Protein 1X36 (pdb70)

InterPro domains:
  IPR000937 Icosahedral viral capsid protein, S domain [PF00729] (48-263)
  IPR000937 Icosahedral viral capsid protein, S domain [PR00233] (111-125)
  IPR000937 Icosahedral viral capsid protein, S domain [PR00233] (127-143)
  IPR000937 Icosahedral viral capsid protein, S domain [PR00233] (146-162)
  IPR029053 Viral coat protein subunit [G3DSA:2.60.120.20] (49-268)

Structure (mmCIF, N/CA/C/O backbone):
data_1X36
#
_entry.id   1X36
#
_cell.length_a   193.451
_cell.length_b   313.506
_cell.length_c   321.173
_cell.angle_alpha   90.00
_cell.angle_beta   90.00
_cell.angle_gamma   90.00
#
_symmetry.space_group_name_H-M   'P 21 21 21'
#
loop_
_entity.id
_entity.type
_entity.pdbx_description
1 polymer 'Coat protein'
2 non-polymer 'CALCIUM ION'
3 water water
#
loop_
_atom_site.group_PDB
_atom_site.id
_atom_site.type_symbol
_atom_site.label_atom_id
_atom_site.label_alt_id
_atom_site.label_comp_id
_atom_site.label_asym_id
_atom_site.label_entity_id
_atom_site.label_seq_id
_atom_site.pdbx_PDB_ins_code
_atom_site.Cartn_x
_atom_site.Cartn_y
_atom_site.Cartn_z
_atom_site.occupancy
_atom_site.B_iso_or_equiv
_atom_site.auth_seq_id
_atom_site.auth_comp_id
_atom_site.auth_asym_id
_atom_site.auth_atom_id
_atom_site.pdbx_PDB_model_num
ATOM 1 N N . ARG A 1 40 ? 17.106 43.528 91.532 1.00 81.17 71 ARG A N 1
ATOM 2 C CA . ARG A 1 40 ? 16.690 42.102 91.608 1.00 80.39 71 ARG A CA 1
ATOM 3 C C . ARG A 1 40 ? 17.379 41.235 90.568 1.00 78.39 71 ARG A C 1
ATOM 4 O O . ARG A 1 40 ? 17.473 41.615 89.399 1.00 81.72 71 ARG A O 1
ATOM 5 N N . GLY A 1 41 ? 17.858 40.069 90.999 1.00 74.66 72 GLY A N 1
ATOM 6 C CA . GLY A 1 41 ? 18.539 39.148 90.102 1.00 66.08 72 GLY A CA 1
ATOM 7 C C . GLY A 1 41 ? 19.753 39.764 89.435 1.00 60.13 72 GLY A C 1
ATOM 8 O O . GLY A 1 41 ? 20.790 39.973 90.069 1.00 60.95 72 GLY A O 1
ATOM 9 N N . GLY A 1 42 ? 19.623 40.048 88.143 1.00 54.08 73 GLY A N 1
ATOM 10 C CA . GLY A 1 42 ? 20.713 40.656 87.406 1.00 44.63 73 GLY A CA 1
ATOM 11 C C . GLY A 1 42 ? 21.652 39.677 86.736 1.00 37.64 73 GLY A C 1
ATOM 12 O O . GLY A 1 42 ? 22.403 40.057 85.843 1.00 37.19 73 GLY A O 1
ATOM 13 N N . ILE A 1 43 ? 21.621 38.418 87.154 1.00 30.69 74 ILE A N 1
ATOM 14 C CA . ILE A 1 43 ? 22.502 37.426 86.555 1.00 25.11 74 ILE A CA 1
ATOM 15 C C . ILE A 1 43 ? 21.843 36.636 85.435 1.00 23.00 74 ILE A C 1
ATOM 16 O O . ILE A 1 43 ? 20.752 36.094 85.597 1.00 24.41 74 ILE A O 1
ATOM 21 N N . THR A 1 44 ? 22.514 36.580 84.293 1.00 19.42 75 THR A N 1
ATOM 22 C CA . THR A 1 44 ? 22.025 35.809 83.166 1.00 15.97 75 THR A CA 1
ATOM 23 C C . THR A 1 44 ? 23.030 34.671 83.029 1.00 15.09 75 THR A C 1
ATOM 24 O O . THR A 1 44 ? 24.193 34.904 82.700 1.00 15.00 75 THR A O 1
ATOM 28 N N . VAL A 1 45 ? 22.595 33.449 83.322 1.00 13.36 76 VAL A N 1
ATOM 29 C CA . VAL A 1 45 ? 23.479 32.295 83.230 1.00 12.56 76 VAL A CA 1
ATOM 30 C C . VAL A 1 45 ? 23.282 31.590 81.903 1.00 11.83 76 VAL A C 1
ATOM 31 O O . VAL A 1 45 ? 22.158 31.384 81.446 1.00 11.24 76 VAL A O 1
ATOM 35 N N . LEU A 1 46 ? 24.391 31.191 81.303 1.00 11.78 77 LEU A N 1
ATOM 36 C CA . LEU A 1 46 ? 24.357 30.554 80.006 1.00 11.74 77 LEU A CA 1
ATOM 37 C C . LEU A 1 46 ? 25.377 29.422 79.918 1.00 12.19 77 LEU A C 1
ATOM 38 O O . LEU A 1 46 ? 26.520 29.564 80.361 1.00 12.73 77 LEU A O 1
ATOM 43 N N . THR A 1 47 ? 24.952 28.290 79.368 1.00 11.21 78 THR A N 1
ATOM 44 C CA . THR A 1 47 ? 25.840 27.147 79.192 1.00 11.75 78 THR A CA 1
ATOM 45 C C . THR A 1 47 ? 25.843 26.822 77.704 1.00 12.98 78 THR A C 1
ATOM 46 O O . THR A 1 47 ? 24.787 26.607 77.106 1.00 14.84 78 THR A O 1
ATOM 50 N N . HIS A 1 48 ? 27.032 26.781 77.108 1.00 13.08 79 HIS A N 1
ATOM 51 C CA . HIS A 1 48 ? 27.141 26.544 75.675 1.00 11.86 79 HIS A CA 1
ATOM 52 C C . HIS A 1 48 ? 28.545 26.099 75.263 1.00 11.25 79 HIS A C 1
ATOM 53 O O . HIS A 1 48 ? 29.511 26.274 76.008 1.00 10.19 79 HIS A O 1
ATOM 60 N N . SER A 1 49 ? 28.643 25.516 74.071 1.00 10.84 80 SER A N 1
ATOM 61 C CA . SER A 1 49 ? 29.919 25.070 73.519 1.00 11.05 80 SER A CA 1
ATOM 62 C C . SER A 1 49 ? 30.049 25.670 72.124 1.00 10.80 80 SER A C 1
ATOM 63 O O . SER A 1 49 ? 29.043 25.933 71.466 1.00 10.19 80 SER A O 1
ATOM 66 N N . GLU A 1 50 ? 31.280 25.901 71.679 1.00 10.63 81 GLU A N 1
ATOM 67 C CA . GLU A 1 50 ? 31.513 26.430 70.337 1.00 10.75 81 GLU A CA 1
ATOM 68 C C . GLU A 1 50 ? 32.949 26.173 69.919 1.00 11.14 81 GLU A C 1
ATOM 69 O O . GLU A 1 50 ? 33.801 25.874 70.757 1.00 11.09 81 GLU A O 1
ATOM 75 N N . LEU A 1 51 ? 33.209 26.267 68.619 1.00 10.93 82 LEU A N 1
ATOM 76 C CA . LEU A 1 51 ? 34.555 26.056 68.109 1.00 10.42 82 LEU A CA 1
ATOM 77 C C . LEU A 1 51 ? 35.449 27.152 68.673 1.00 11.71 82 LEU A C 1
ATOM 78 O O . LEU A 1 51 ? 35.059 28.321 68.715 1.00 11.27 82 LEU A O 1
ATOM 83 N N . SER A 1 52 ? 36.644 26.778 69.114 1.00 12.53 83 SER A N 1
ATOM 84 C CA . SER A 1 52 ? 37.558 27.758 69.677 1.00 12.34 83 SER A CA 1
ATOM 85 C C . SER A 1 52 ? 38.840 27.876 68.855 1.00 13.00 83 SER A C 1
ATOM 86 O O . SER A 1 52 ? 39.436 28.953 68.782 1.00 13.38 83 SER A O 1
ATOM 89 N N . ALA A 1 53 ? 39.261 26.780 68.227 1.00 13.01 84 ALA A N 1
ATOM 90 C CA . ALA A 1 53 ? 40.475 26.807 67.417 1.00 13.02 84 ALA A CA 1
ATOM 91 C C . ALA A 1 53 ? 40.683 25.577 66.538 1.00 13.81 84 ALA A C 1
ATOM 92 O O . ALA A 1 53 ? 40.309 24.461 66.905 1.00 15.44 84 ALA A O 1
ATOM 94 N N . GLU A 1 54 ? 41.283 25.797 65.371 1.00 14.03 85 GLU A N 1
ATOM 95 C CA . GLU A 1 54 ? 41.595 24.719 64.437 1.00 13.15 85 GLU A CA 1
ATOM 96 C C . GLU A 1 54 ? 43.020 24.285 64.791 1.00 12.85 85 GLU A C 1
ATOM 97 O O . GLU A 1 54 ? 43.875 25.127 65.075 1.00 13.45 85 GLU A O 1
ATOM 103 N N . ILE A 1 55 ? 43.280 22.982 64.778 1.00 11.98 86 ILE A N 1
ATOM 104 C CA . ILE A 1 55 ? 44.601 22.483 65.144 1.00 10.97 86 ILE A CA 1
ATOM 105 C C . ILE A 1 55 ? 45.329 21.699 64.055 1.00 12.47 86 ILE A C 1
ATOM 106 O O . ILE A 1 55 ? 44.740 20.839 63.390 1.00 13.40 86 ILE A O 1
ATOM 111 N N . GLY A 1 56 ? 46.618 22.002 63.894 1.00 12.09 87 GLY A N 1
ATOM 112 C CA . GLY A 1 56 ? 47.452 21.318 62.917 1.00 12.14 87 GLY A CA 1
ATOM 113 C C . GLY A 1 56 ? 48.780 20.931 63.554 1.00 13.05 87 GLY A C 1
ATOM 114 O O . GLY A 1 56 ? 49.232 21.606 64.483 1.00 13.64 87 GLY A O 1
ATOM 115 N N . VAL A 1 57 ? 49.405 19.854 63.074 1.00 12.81 88 VAL A N 1
ATOM 116 C CA . VAL A 1 57 ? 50.689 19.398 63.623 1.00 13.20 88 VAL A CA 1
ATOM 117 C C . VAL A 1 57 ? 51.837 19.426 62.637 1.00 14.62 88 VAL A C 1
ATOM 118 O O . VAL A 1 57 ? 51.638 19.268 61.431 1.00 15.70 88 VAL A O 1
ATOM 122 N N . THR A 1 58 ? 53.042 19.592 63.178 1.00 14.27 89 THR A N 1
ATOM 123 C CA . THR A 1 58 ? 54.268 19.588 62.392 1.00 14.48 89 THR A CA 1
ATOM 124 C C . THR A 1 58 ? 55.257 18.710 63.151 1.00 16.28 89 THR A C 1
ATOM 125 O O . THR A 1 58 ? 54.954 18.228 64.244 1.00 15.52 89 THR A O 1
ATOM 129 N N . ASP A 1 59 ? 56.437 18.508 62.576 1.00 18.20 90 ASP A N 1
ATOM 130 C CA . ASP A 1 59 ? 57.453 17.671 63.197 1.00 19.17 90 ASP A CA 1
ATOM 131 C C . ASP A 1 59 ? 58.277 18.377 64.264 1.00 19.22 90 ASP A C 1
ATOM 132 O O . ASP A 1 59 ? 59.239 17.814 64.778 1.00 20.05 90 ASP A O 1
ATOM 137 N N . SER A 1 60 ? 57.922 19.612 64.589 1.00 18.47 91 SER A N 1
ATOM 138 C CA . SER A 1 60 ? 58.649 20.332 65.626 1.00 19.41 91 SER A CA 1
ATOM 139 C C . SER A 1 60 ? 57.663 21.115 66.486 1.00 17.10 91 SER A C 1
ATOM 140 O O . SER A 1 60 ? 56.645 21.608 65.998 1.00 15.83 91 SER A O 1
ATOM 143 N N . ILE A 1 61 ? 57.973 21.220 67.771 1.00 14.93 92 ILE A N 1
ATOM 144 C CA . ILE A 1 61 ? 57.094 21.891 68.711 1.00 14.56 92 ILE A CA 1
ATOM 145 C C . ILE A 1 61 ? 56.697 23.310 68.338 1.00 14.70 92 ILE A C 1
ATOM 146 O O . ILE A 1 61 ? 57.519 24.123 67.918 1.00 16.46 92 ILE A O 1
ATOM 151 N N . VAL A 1 62 ? 55.407 23.583 68.489 1.00 14.52 93 VAL A N 1
ATOM 152 C CA . VAL A 1 62 ? 54.842 24.894 68.224 1.00 13.63 93 VAL A CA 1
ATOM 153 C C . VAL A 1 62 ? 53.991 25.207 69.448 1.00 15.04 93 VAL A C 1
ATOM 154 O O . VAL A 1 62 ? 52.978 24.549 69.694 1.00 15.40 93 VAL A O 1
ATOM 158 N N . VAL 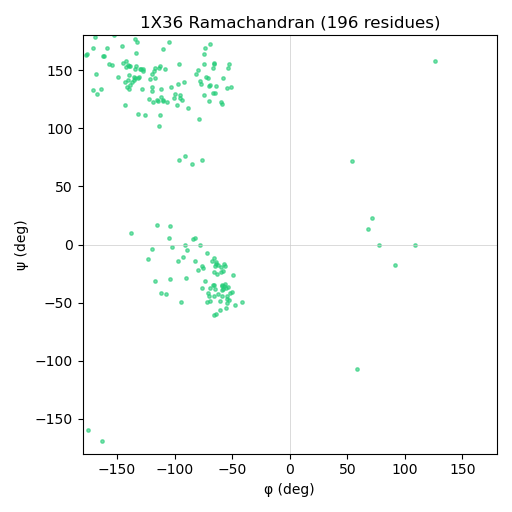A 1 63 ? 54.418 26.192 70.229 1.00 14.30 94 VAL A N 1
ATOM 159 C CA . VAL A 1 63 ? 53.692 26.572 71.430 1.00 13.21 94 VAL A CA 1
ATOM 160 C C . VAL A 1 63 ? 52.899 27.849 71.200 1.00 15.03 94 VAL A C 1
ATOM 161 O O . VAL A 1 63 ? 53.402 28.809 70.618 1.00 16.74 94 VAL A O 1
ATOM 165 N N . SER A 1 64 ? 51.656 27.856 71.662 1.00 15.40 95 SER A N 1
ATOM 166 C CA . SER A 1 64 ? 50.794 29.021 71.513 1.00 15.99 95 SER A CA 1
ATOM 167 C C . SER A 1 64 ? 49.883 29.144 72.730 1.00 16.89 95 SER A C 1
ATOM 168 O O . SER A 1 64 ? 49.834 28.243 73.570 1.00 16.97 95 SER A O 1
ATOM 171 N N . SER A 1 65 ? 49.164 30.257 72.829 1.00 17.36 96 SER A N 1
ATOM 172 C CA . SER A 1 65 ? 48.264 30.455 73.954 1.00 18.75 96 SER A CA 1
ATOM 173 C C . SER A 1 65 ? 47.134 31.408 73.614 1.00 20.28 96 SER A C 1
ATOM 174 O O . SER A 1 65 ? 47.263 32.254 72.732 1.00 19.96 96 SER A O 1
ATOM 177 N N . GLU A 1 66 ? 46.023 31.258 74.323 1.00 24.15 97 GLU A N 1
ATOM 178 C CA . GLU A 1 66 ? 44.864 32.110 74.121 1.00 27.52 97 GLU A CA 1
ATOM 179 C C . GLU A 1 66 ? 44.323 32.539 75.469 1.00 23.20 97 GLU A C 1
ATOM 180 O O . GLU A 1 66 ? 44.359 31.774 76.433 1.00 21.29 97 GLU A O 1
ATOM 186 N N . LEU A 1 67 ? 43.826 33.767 75.538 1.00 18.27 98 LEU A N 1
ATOM 187 C CA . LEU A 1 67 ? 43.267 34.280 76.776 1.00 15.17 98 LEU A CA 1
ATOM 188 C C . LEU A 1 67 ? 41.943 33.584 77.064 1.00 14.06 98 LEU A C 1
ATOM 189 O O . LEU A 1 67 ? 41.185 33.272 76.144 1.00 14.47 98 LEU A O 1
ATOM 194 N N . VAL A 1 68 ? 41.667 33.325 78.337 1.00 12.55 99 VAL A N 1
ATOM 195 C CA . VAL A 1 68 ? 40.414 32.681 78.696 1.00 10.79 99 VAL A CA 1
ATOM 196 C C . VAL A 1 68 ? 39.389 33.742 79.101 1.00 11.58 99 VAL A C 1
ATOM 197 O O . VAL A 1 68 ? 39.079 33.909 80.281 1.00 12.08 99 VAL A O 1
ATOM 201 N N . MET A 1 69 ? 38.894 34.476 78.108 1.00 11.19 100 MET A N 1
ATOM 202 C CA . MET A 1 69 ? 37.885 35.508 78.327 1.00 11.16 100 MET A CA 1
ATOM 203 C C . MET A 1 69 ? 36.857 35.431 77.200 1.00 11.18 100 MET A C 1
ATOM 204 O O . MET A 1 69 ? 37.163 34.976 76.096 1.00 11.12 100 MET A O 1
ATOM 209 N N . PRO A 1 70 ? 35.622 35.880 77.466 1.00 10.96 101 PRO A N 1
ATOM 210 C CA . PRO A 1 70 ? 34.532 35.856 76.488 1.00 10.98 101 PRO A CA 1
ATOM 211 C C . PRO A 1 70 ? 34.913 36.253 75.067 1.00 11.88 101 PRO A C 1
ATOM 212 O O . PRO A 1 70 ? 34.594 35.549 74.110 1.00 13.35 101 PRO A O 1
ATOM 216 N N . TYR A 1 71 ? 35.605 37.373 74.929 1.00 12.45 102 TYR A N 1
ATOM 217 C CA . TYR A 1 71 ? 35.986 37.852 73.610 1.00 13.04 102 TYR A CA 1
ATOM 218 C C . TYR A 1 71 ? 36.830 36.876 72.799 1.00 12.77 102 TYR A C 1
ATOM 219 O O . TYR A 1 71 ? 36.649 36.758 71.588 1.00 11.62 102 TYR A O 1
ATOM 228 N N . THR A 1 72 ? 37.747 36.173 73.455 1.00 12.72 103 THR A N 1
ATOM 229 C CA . THR A 1 72 ? 38.620 35.261 72.731 1.00 13.89 103 THR A CA 1
ATOM 230 C C . THR A 1 72 ? 38.260 33.776 72.677 1.00 14.17 103 THR A C 1
ATOM 231 O O . THR A 1 72 ? 38.822 33.053 71.856 1.00 17.10 103 THR A O 1
ATOM 235 N N . VAL A 1 73 ? 37.339 33.295 73.509 1.00 13.03 104 VAL A N 1
ATOM 236 C CA . VAL A 1 73 ? 37.029 31.865 73.444 1.00 13.06 104 VAL A CA 1
ATOM 237 C C . VAL A 1 73 ? 36.367 31.471 72.124 1.00 12.75 104 VAL A C 1
ATOM 238 O O . VAL A 1 73 ? 36.608 30.377 71.613 1.00 13.42 104 VAL A O 1
ATOM 242 N N . GLY A 1 74 ? 35.550 32.362 71.567 1.00 11.00 105 GLY A N 1
ATOM 243 C CA . GLY A 1 74 ? 34.873 32.059 70.318 1.00 9.89 105 GLY A CA 1
ATOM 244 C C . GLY A 1 74 ? 34.039 33.215 69.796 1.00 11.81 105 GLY A C 1
ATOM 245 O O . GLY A 1 74 ? 33.717 34.149 70.536 1.00 13.07 105 GLY A O 1
ATOM 246 N N . THR A 1 75 ? 33.673 33.151 68.520 1.00 10.13 106 THR A N 1
ATOM 247 C CA . THR A 1 75 ? 32.890 34.213 67.903 1.00 10.54 106 THR A CA 1
ATOM 248 C C . THR A 1 75 ? 31.487 34.364 68.472 1.00 11.27 106 THR A C 1
ATOM 249 O O . THR A 1 75 ? 30.964 35.476 68.555 1.00 11.37 106 THR A O 1
ATOM 253 N N . TRP A 1 76 ? 30.870 33.253 68.859 1.00 11.64 107 TRP A N 1
ATOM 254 C CA . TRP A 1 76 ? 29.523 33.321 69.400 1.00 11.22 107 TRP A CA 1
ATOM 255 C C . TRP A 1 76 ? 29.496 34.063 70.735 1.00 11.36 107 TRP A C 1
ATOM 256 O O . TRP A 1 76 ? 28.835 35.096 70.865 1.00 12.22 107 TRP A O 1
ATOM 267 N N . LEU A 1 77 ? 30.214 33.542 71.726 1.00 10.17 108 LEU A N 1
ATOM 268 C CA . LEU A 1 77 ? 30.237 34.177 73.037 1.00 9.58 108 LEU A CA 1
ATOM 269 C C . LEU A 1 77 ? 30.750 35.613 72.947 1.00 10.24 108 LEU A C 1
ATOM 270 O O . LEU A 1 77 ? 30.286 36.487 73.680 1.00 11.08 108 LEU A O 1
ATOM 275 N N . ARG A 1 78 ? 31.701 35.858 72.049 1.00 9.92 109 ARG A N 1
ATOM 276 C CA . ARG A 1 78 ? 32.242 37.201 71.883 1.00 10.27 109 ARG A CA 1
ATOM 277 C C . ARG A 1 78 ? 31.108 38.180 71.621 1.00 10.40 109 ARG A C 1
ATOM 278 O O . ARG A 1 78 ? 31.047 39.256 72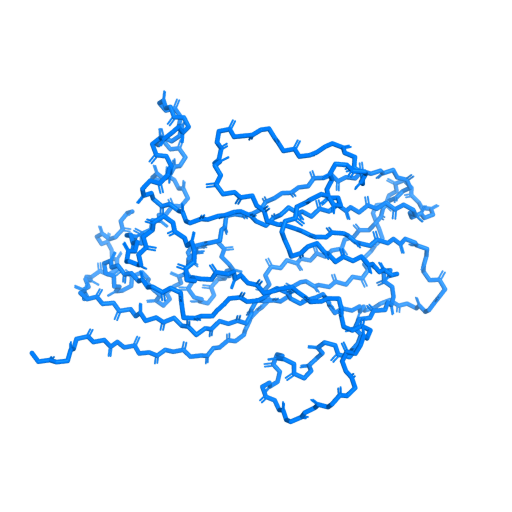.219 1.00 10.01 109 ARG A O 1
ATOM 286 N N . GLY A 1 79 ? 30.214 37.799 70.716 1.00 9.65 110 GLY A N 1
ATOM 287 C CA . GLY A 1 79 ? 29.091 38.653 70.390 1.00 9.66 110 GLY A CA 1
ATOM 288 C C . GLY A 1 79 ? 28.067 38.737 71.507 1.00 10.86 110 GLY A C 1
ATOM 289 O O . GLY A 1 79 ? 27.556 39.818 71.805 1.00 12.63 110 GLY A O 1
ATOM 290 N N . VAL A 1 80 ? 27.767 37.603 72.134 1.00 9.71 111 VAL A N 1
ATOM 291 C CA . VAL A 1 80 ? 26.787 37.571 73.211 1.00 8.47 111 VAL A CA 1
ATOM 292 C C . VAL A 1 80 ? 27.204 38.375 74.447 1.00 9.07 111 VAL A C 1
ATOM 293 O O . VAL A 1 80 ? 26.518 39.319 74.844 1.00 8.47 111 VAL A O 1
ATOM 297 N N . ALA A 1 81 ? 28.333 38.004 75.041 1.00 8.52 112 ALA A N 1
ATOM 298 C CA . ALA A 1 81 ? 28.826 38.656 76.250 1.00 8.73 112 ALA A CA 1
ATOM 299 C C . ALA A 1 81 ? 29.106 40.157 76.143 1.00 9.56 112 ALA A C 1
ATOM 300 O O . ALA A 1 81 ? 29.169 40.850 77.159 1.00 9.93 112 ALA A O 1
ATOM 302 N N . ALA A 1 82 ? 29.275 40.668 74.930 1.00 9.71 113 ALA A N 1
ATOM 303 C CA . ALA A 1 82 ? 29.550 42.092 74.764 1.00 10.04 113 ALA A CA 1
ATOM 304 C C . ALA A 1 82 ? 28.375 42.949 75.236 1.00 10.81 113 ALA A C 1
ATOM 305 O O . ALA A 1 82 ? 28.520 44.152 75.464 1.00 11.77 113 ALA A O 1
ATOM 307 N N . ASN A 1 83 ? 27.212 42.325 75.389 1.00 10.07 114 ASN A N 1
ATOM 308 C CA . ASN A 1 83 ? 26.019 43.035 75.827 1.00 10.55 114 ASN A CA 1
ATOM 309 C C . ASN A 1 83 ? 25.944 43.168 77.345 1.00 11.12 114 ASN A C 1
ATOM 310 O O . ASN A 1 83 ? 24.953 43.665 77.886 1.00 11.10 114 ASN A O 1
ATOM 315 N N . TRP A 1 84 ? 26.997 42.723 78.023 1.00 10.05 115 TRP A N 1
ATOM 316 C CA . TRP A 1 84 ? 27.074 42.788 79.480 1.00 10.18 115 TRP A CA 1
ATOM 317 C C . TRP A 1 84 ? 28.415 43.386 79.901 1.00 10.33 115 TRP A C 1
ATOM 318 O O . TRP A 1 84 ? 29.436 43.146 79.257 1.00 11.18 115 TRP A O 1
ATOM 329 N N . SER A 1 85 ? 28.408 44.161 80.982 1.00 9.49 116 SER A N 1
ATOM 330 C CA . SER A 1 85 ? 29.621 44.811 81.471 1.00 8.86 116 SER A CA 1
ATOM 331 C C . SER A 1 85 ? 30.649 43.857 82.070 1.00 9.33 116 SER A C 1
ATOM 332 O O . SER A 1 85 ? 31.845 43.979 81.805 1.00 9.87 116 SER A O 1
ATOM 335 N N . LYS A 1 86 ? 30.187 42.920 82.890 1.00 8.64 117 LYS A N 1
ATOM 336 C CA . LYS A 1 86 ? 31.091 41.968 83.521 1.00 8.40 117 LYS A CA 1
ATOM 337 C C . LYS A 1 86 ? 30.563 40.544 83.393 1.00 9.10 117 LYS A C 1
ATOM 338 O O . LYS A 1 86 ? 29.451 40.322 82.907 1.00 10.18 117 LYS A O 1
ATOM 344 N N . TYR A 1 87 ? 31.365 39.581 83.833 1.00 8.27 118 TYR A N 1
ATOM 345 C CA . TYR A 1 87 ? 30.979 38.178 83.757 1.00 7.75 118 TYR A CA 1
ATOM 346 C C . TYR A 1 87 ? 31.782 37.363 84.759 1.00 8.08 118 TYR A C 1
ATOM 347 O O . TYR A 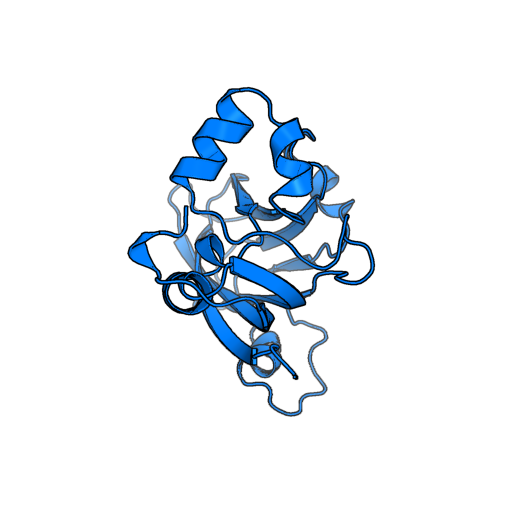1 87 ? 32.754 37.847 85.341 1.00 7.39 118 TYR A O 1
ATOM 356 N N . SER A 1 88 ? 31.368 36.119 84.951 1.00 8.71 119 SER A N 1
ATOM 357 C CA . SER A 1 88 ? 32.065 35.210 85.844 1.00 8.63 119 SER A CA 1
ATOM 358 C C . SER A 1 88 ? 32.023 33.828 85.223 1.00 8.97 119 SER A C 1
ATOM 359 O O . SER A 1 88 ? 31.008 33.427 84.648 1.00 9.64 119 SER A O 1
ATOM 362 N N . TRP A 1 89 ? 33.133 33.111 85.318 1.00 8.59 120 TRP A N 1
ATOM 363 C CA . TRP A 1 89 ? 33.201 31.761 84.786 1.00 8.82 120 TRP A CA 1
ATOM 364 C C . TRP A 1 89 ? 32.742 30.795 85.876 1.00 9.80 120 TRP A C 1
ATOM 365 O O . TRP A 1 89 ? 33.356 30.724 86.945 1.00 10.66 120 TRP A O 1
ATOM 376 N N . LEU A 1 90 ? 31.653 30.076 85.633 1.00 9.24 121 LEU A N 1
ATOM 377 C CA . LEU A 1 90 ? 31.208 29.086 86.602 1.00 9.16 121 LEU A CA 1
ATOM 378 C C . LEU A 1 90 ? 31.911 27.803 86.192 1.00 9.87 121 LEU A C 1
ATOM 379 O O . LEU A 1 90 ? 32.220 26.949 87.018 1.00 10.97 121 LEU A O 1
ATOM 384 N N . SER A 1 91 ? 32.181 27.695 84.896 1.00 10.33 122 SER A N 1
ATOM 385 C CA . SER A 1 91 ? 32.866 26.542 84.346 1.00 9.60 122 SER A CA 1
ATOM 386 C C . SER A 1 91 ? 33.377 26.853 82.946 1.00 10.29 122 SER A C 1
ATOM 387 O O . SER A 1 91 ? 32.655 27.423 82.124 1.00 11.24 122 SER A O 1
ATOM 390 N N . VAL A 1 92 ? 34.626 26.484 82.685 1.00 10.21 123 VAL A N 1
ATOM 391 C CA . VAL A 1 92 ? 35.244 26.705 81.381 1.00 11.00 123 VAL A CA 1
ATOM 392 C C . VAL A 1 92 ? 36.123 25.514 81.082 1.00 11.40 123 VAL A C 1
ATOM 393 O O . VAL A 1 92 ? 37.056 25.231 81.836 1.00 12.40 123 VAL A O 1
ATOM 397 N N . ARG A 1 93 ? 35.837 24.807 79.999 1.00 10.89 124 ARG A N 1
ATOM 398 C CA . ARG A 1 93 ? 36.669 23.671 79.654 1.00 11.65 124 ARG A CA 1
ATOM 399 C C . ARG A 1 93 ? 37.002 23.662 78.174 1.00 11.69 124 ARG A C 1
ATOM 400 O O . ARG A 1 93 ? 36.182 24.031 77.327 1.00 12.39 124 ARG A O 1
ATOM 408 N N . TYR A 1 94 ? 38.235 23.277 77.873 1.00 10.82 125 TYR A N 1
ATOM 409 C CA . TYR A 1 94 ? 38.684 23.196 76.498 1.00 8.92 125 TYR A CA 1
ATOM 410 C C . TYR A 1 94 ? 38.843 21.725 76.170 1.00 8.69 125 TYR A C 1
ATOM 411 O O . TYR A 1 94 ? 39.553 20.991 76.867 1.00 7.97 125 TYR A O 1
ATOM 420 N N . THR A 1 95 ? 38.156 21.295 75.119 1.00 7.74 126 THR A N 1
ATOM 421 C CA . THR A 1 95 ? 38.204 19.908 74.693 1.00 8.13 126 THR A CA 1
ATOM 422 C C . THR A 1 95 ? 38.734 19.781 73.272 1.00 9.07 126 THR A C 1
ATOM 423 O O . THR A 1 95 ? 38.292 20.491 72.366 1.00 9.04 126 THR A O 1
ATOM 427 N N . TYR A 1 96 ? 39.687 18.875 73.088 1.00 8.90 127 TYR A N 1
ATOM 428 C CA . TYR A 1 96 ? 40.264 18.634 71.774 1.00 9.66 127 TYR A CA 1
ATOM 429 C C . TYR A 1 96 ? 39.538 17.465 71.116 1.00 10.07 127 TYR A C 1
ATOM 430 O O . TYR A 1 96 ? 39.424 16.387 71.701 1.00 10.34 127 TYR A O 1
ATOM 439 N N . ILE A 1 97 ? 39.041 17.679 69.904 1.00 9.66 128 ILE A N 1
ATOM 440 C CA . ILE A 1 97 ? 38.354 16.620 69.174 1.00 10.42 128 ILE A CA 1
ATOM 441 C C . ILE A 1 97 ? 39.138 16.360 67.890 1.00 11.88 128 ILE A C 1
ATOM 442 O O . ILE A 1 97 ? 39.356 17.272 67.093 1.00 12.84 128 ILE A O 1
ATOM 447 N N . PRO A 1 98 ? 39.582 15.111 67.680 1.00 12.23 129 PRO A N 1
ATOM 448 C CA . PRO A 1 98 ? 40.347 14.760 66.479 1.00 12.43 129 PRO A CA 1
ATOM 449 C C . PRO A 1 98 ? 39.476 14.666 65.232 1.00 13.01 129 PRO A C 1
ATOM 450 O O . PRO A 1 98 ? 38.273 14.418 65.319 1.00 13.67 129 PRO A O 1
ATOM 454 N N . SER A 1 99 ? 40.094 14.860 64.073 1.00 12.69 130 SER A N 1
ATOM 455 C CA . SER A 1 99 ? 39.387 14.789 62.798 1.00 13.11 130 SER A CA 1
ATOM 456 C C . SER A 1 99 ? 40.248 14.047 61.782 1.00 13.86 130 SER A C 1
ATOM 457 O O . SER A 1 99 ? 39.925 14.002 60.594 1.00 14.89 130 SER A O 1
ATOM 460 N N . CYS A 1 100 ? 41.330 13.447 62.267 1.00 12.84 131 CYS A N 1
ATOM 461 C CA . CYS A 1 100 ? 42.286 12.750 61.418 1.00 11.93 131 CYS A CA 1
ATOM 462 C C . CYS A 1 100 ? 42.322 11.228 61.552 1.00 13.03 131 CYS A C 1
ATOM 463 O O . CYS A 1 100 ? 41.741 10.653 62.473 1.00 13.41 131 CYS A O 1
ATOM 466 N N . PRO A 1 101 ? 43.013 10.556 60.614 1.00 13.11 132 PRO A N 1
ATOM 467 C CA . PRO A 1 101 ? 43.149 9.095 60.614 1.00 13.05 132 PRO A CA 1
ATOM 468 C C . PRO A 1 101 ? 43.965 8.646 61.828 1.00 13.84 132 PRO A C 1
ATOM 469 O O . PRO A 1 101 ? 44.767 9.414 62.360 1.00 14.29 132 PRO A O 1
ATOM 473 N N . SER A 1 102 ? 43.763 7.402 62.253 1.00 14.16 133 SER A N 1
ATOM 474 C CA . SER A 1 102 ? 44.475 6.850 63.402 1.00 14.27 133 SER A CA 1
ATOM 475 C C . SER A 1 102 ? 45.970 6.722 63.125 1.00 15.05 133 SER A C 1
ATOM 476 O O . SER A 1 102 ? 46.766 6.474 64.034 1.00 15.03 133 SER A O 1
ATOM 479 N N . SER A 1 103 ? 46.344 6.885 61.863 1.00 14.40 134 SER A N 1
ATOM 480 C CA . SER A 1 103 ? 47.736 6.778 61.453 1.00 14.11 134 SER A CA 1
ATOM 481 C C . SER A 1 103 ? 48.459 8.124 61.496 1.00 13.86 134 SER A C 1
ATOM 482 O O . SER A 1 103 ? 49.650 8.205 61.198 1.00 14.87 134 SER A O 1
ATOM 485 N N . THR A 1 104 ? 47.739 9.176 61.873 1.00 12.66 135 THR A N 1
ATOM 486 C CA . THR A 1 104 ? 48.319 10.513 61.944 1.00 11.48 135 THR A CA 1
ATOM 487 C C . THR A 1 104 ? 49.312 10.660 63.090 1.00 12.23 135 THR A C 1
ATOM 488 O O . THR A 1 104 ? 48.976 10.425 64.248 1.00 13.35 135 THR A O 1
ATOM 492 N N . ALA A 1 105 ? 50.533 11.062 62.765 1.00 11.64 136 ALA A N 1
ATOM 493 C CA . ALA A 1 105 ? 51.565 11.247 63.776 1.00 11.63 136 ALA A CA 1
ATOM 494 C C . ALA A 1 105 ? 51.365 12.584 64.486 1.00 12.03 136 ALA A C 1
ATOM 495 O O . ALA A 1 105 ? 50.843 13.534 63.900 1.00 13.70 136 ALA A O 1
ATOM 497 N N . GLY A 1 106 ? 51.772 12.653 65.750 1.00 12.06 137 GLY A N 1
ATOM 498 C CA . GLY A 1 106 ? 51.636 13.892 66.496 1.00 11.88 137 GLY A CA 1
ATOM 499 C C . GLY A 1 106 ? 50.909 13.780 67.824 1.00 12.85 137 GLY A C 1
ATOM 500 O O . GLY A 1 106 ? 50.138 12.843 68.054 1.00 12.20 137 GLY A O 1
ATOM 501 N N . SER A 1 107 ? 51.161 14.746 68.704 1.00 12.19 138 SER A N 1
ATOM 502 C CA . SER A 1 107 ? 50.527 14.783 70.016 1.00 11.69 138 SER A CA 1
ATOM 503 C C . SER A 1 107 ? 50.204 16.228 70.388 1.00 11.98 138 SER A C 1
ATOM 504 O O . SER A 1 107 ? 50.868 17.162 69.927 1.00 11.78 138 SER A O 1
ATOM 507 N N . ILE A 1 108 ? 49.177 16.410 71.212 1.00 11.01 139 ILE A N 1
ATOM 508 C CA . ILE A 1 108 ? 48.785 17.744 71.644 1.00 9.54 139 ILE A CA 1
ATOM 509 C C . ILE A 1 108 ? 48.926 17.863 73.163 1.00 9.98 139 ILE A C 1
ATOM 510 O O . ILE A 1 108 ? 48.792 16.876 73.892 1.00 9.81 139 ILE A O 1
ATOM 515 N N . HIS A 1 109 ? 49.219 19.074 73.629 1.00 10.00 140 HIS A N 1
ATOM 516 C CA . HIS A 1 109 ? 49.412 19.333 75.052 1.00 10.20 140 HIS A CA 1
ATOM 517 C C . HIS A 1 109 ? 48.754 20.651 75.440 1.00 11.64 140 HIS A C 1
ATOM 518 O O . HIS A 1 109 ? 48.865 21.640 74.711 1.00 13.43 140 HIS A O 1
ATOM 525 N N . MET A 1 110 ? 48.073 20.668 76.584 1.00 11.46 141 MET A N 1
ATOM 526 C CA . MET A 1 110 ? 47.405 21.879 77.054 1.00 10.50 141 MET A CA 1
ATOM 527 C C . MET A 1 110 ? 47.561 22.064 78.559 1.00 10.67 141 MET A C 1
ATOM 528 O O . MET A 1 110 ? 47.724 21.092 79.299 1.00 11.10 141 MET A O 1
ATOM 533 N N . GLY A 1 111 ? 47.502 23.319 78.997 1.00 10.14 142 GLY A N 1
ATOM 534 C CA . GLY A 1 111 ? 47.632 23.646 80.408 1.00 9.76 142 GLY A CA 1
ATOM 535 C C . GLY A 1 111 ? 47.311 25.115 80.626 1.00 10.34 142 GLY A C 1
ATOM 536 O O . GLY A 1 111 ? 47.204 25.868 79.659 1.00 11.29 142 GLY A O 1
ATOM 537 N N . PHE A 1 112 ? 47.164 25.536 81.881 1.00 9.88 143 PHE A N 1
ATOM 538 C CA . PHE A 1 112 ? 46.836 26.931 82.172 1.00 9.57 143 PHE A CA 1
ATOM 539 C C . PHE A 1 112 ? 47.928 27.719 82.882 1.00 9.71 143 PHE A C 1
ATOM 540 O O . PHE A 1 112 ? 48.740 27.161 83.620 1.00 10.45 143 PHE A O 1
ATOM 548 N N . GLN A 1 113 ? 47.925 29.028 82.648 1.00 9.86 144 GLN A N 1
ATOM 549 C CA . GLN A 1 113 ? 48.840 29.957 83.305 1.00 9.80 144 GLN A CA 1
ATOM 550 C C . GLN A 1 113 ? 47.927 31.064 83.818 1.00 10.27 144 GLN A C 1
ATOM 551 O O . GLN A 1 113 ? 46.876 31.323 83.224 1.00 9.07 144 GLN A O 1
ATOM 557 N N . TYR A 1 114 ? 48.311 31.715 84.913 1.00 10.16 145 TYR A N 1
ATOM 558 C CA . TYR A 1 114 ? 47.449 32.733 85.503 1.00 10.08 145 TYR A CA 1
ATOM 559 C C . TYR A 1 114 ? 48.039 34.127 85.664 1.00 10.72 145 TYR A C 1
ATOM 560 O O . TYR A 1 114 ? 47.317 35.084 85.951 1.00 10.89 145 TYR A O 1
ATOM 569 N N . ASP A 1 115 ? 49.349 34.240 85.498 1.00 11.44 146 ASP A N 1
ATOM 570 C CA . ASP A 1 115 ? 50.016 35.532 85.578 1.00 10.62 146 ASP A CA 1
ATOM 571 C C . ASP A 1 115 ? 50.524 35.764 84.162 1.00 11.74 146 ASP A C 1
ATOM 572 O O . ASP A 1 115 ? 51.519 35.167 83.752 1.00 13.13 146 ASP A O 1
ATOM 577 N N . MET A 1 116 ? 49.830 36.607 83.405 1.00 11.04 147 MET A N 1
ATOM 578 C CA . MET A 1 116 ? 50.222 36.867 82.024 1.00 10.85 147 MET A CA 1
ATOM 579 C C . MET A 1 116 ? 51.660 37.373 81.898 1.00 11.71 147 MET A C 1
ATOM 580 O O . MET A 1 116 ? 52.244 37.337 80.814 1.00 12.68 147 MET A O 1
ATOM 585 N N . ALA A 1 117 ? 52.233 37.836 83.004 1.00 11.59 148 ALA A N 1
ATOM 586 C CA . ALA A 1 117 ? 53.605 38.329 82.989 1.00 11.52 148 ALA A CA 1
ATOM 587 C C . ALA A 1 117 ? 54.576 37.153 82.953 1.00 12.23 148 ALA A C 1
ATOM 588 O O . ALA A 1 117 ? 55.746 37.315 82.607 1.00 13.80 148 ALA A O 1
ATOM 590 N N . ASP A 1 118 ? 54.089 35.971 83.320 1.00 11.65 149 ASP A N 1
ATOM 591 C CA . ASP A 1 118 ? 54.920 34.772 83.311 1.00 12.02 149 ASP A CA 1
ATOM 592 C C . ASP A 1 118 ? 55.287 34.434 81.875 1.00 12.82 149 ASP A C 1
ATOM 593 O O . ASP A 1 118 ? 54.547 34.750 80.939 1.00 13.97 149 ASP A O 1
ATOM 598 N N . THR A 1 119 ? 56.432 33.787 81.709 1.00 12.11 150 THR A N 1
ATOM 599 C CA . THR A 1 119 ? 56.902 33.391 80.390 1.00 11.61 150 THR A CA 1
ATOM 600 C C . THR A 1 119 ? 56.131 32.167 79.913 1.00 11.50 150 THR A C 1
ATOM 601 O O . THR A 1 119 ? 55.879 31.244 80.690 1.00 11.36 150 THR A O 1
ATOM 605 N N . VAL A 1 120 ? 55.755 32.160 78.638 1.00 10.41 151 VAL A N 1
ATOM 606 C CA . VAL A 1 120 ? 55.036 31.025 78.074 1.00 10.43 151 VAL A CA 1
ATOM 607 C C . VAL A 1 120 ? 55.999 29.843 77.966 1.00 11.35 151 VAL A C 1
ATOM 608 O O . VAL A 1 120 ? 57.149 30.004 77.562 1.00 12.34 151 VAL A O 1
ATOM 612 N N . PRO A 1 121 ? 55.545 28.638 78.338 1.00 10.98 152 PRO A N 1
ATOM 613 C CA . PRO A 1 121 ? 56.420 27.464 78.258 1.00 11.38 152 PRO A CA 1
ATOM 614 C C . PRO A 1 121 ? 57.012 27.298 76.859 1.00 11.84 152 PRO A C 1
ATOM 615 O O . PRO A 1 121 ? 56.407 27.707 75.866 1.00 12.69 152 PRO A O 1
ATOM 619 N N . VAL A 1 122 ? 58.192 26.696 76.781 1.00 10.95 153 VAL A N 1
ATOM 620 C CA . VAL A 1 122 ? 58.837 26.477 75.492 1.00 10.60 153 VAL A CA 1
ATOM 621 C C . VAL A 1 122 ? 59.063 24.994 75.225 1.00 12.39 153 VAL A C 1
ATOM 622 O O . VAL A 1 122 ? 59.532 24.622 74.152 1.00 14.26 153 VAL A O 1
ATOM 626 N N . SER A 1 123 ? 58.728 24.150 76.198 1.00 11.92 154 SER A N 1
ATOM 627 C CA . SER A 1 123 ? 58.920 22.711 76.050 1.00 10.90 154 SER A CA 1
ATOM 628 C C . SER A 1 123 ? 57.792 21.915 76.683 1.00 11.57 154 SER A C 1
ATOM 629 O O . SER A 1 123 ? 57.091 22.406 77.571 1.00 11.55 154 SER A O 1
ATOM 632 N N . VAL A 1 124 ? 57.629 20.677 76.229 1.00 10.24 155 VAL A N 1
ATOM 633 C CA . VAL A 1 124 ? 56.604 19.812 76.785 1.00 9.94 155 VAL A CA 1
ATOM 634 C C . VAL A 1 124 ? 56.886 19.659 78.277 1.00 11.26 155 VAL A C 1
ATOM 635 O O . VAL A 1 124 ? 55.971 19.660 79.101 1.00 12.27 155 VAL A O 1
ATOM 639 N N . ASN A 1 125 ? 58.163 19.548 78.625 1.00 11.48 156 ASN A N 1
ATOM 640 C CA . ASN A 1 125 ? 58.539 19.394 80.020 1.00 12.17 156 ASN A CA 1
ATOM 641 C C . ASN A 1 125 ? 57.957 20.510 80.885 1.00 12.88 156 ASN A C 1
ATOM 642 O O . ASN A 1 125 ? 57.345 20.244 81.920 1.00 13.15 156 ASN A O 1
ATOM 647 N N . GLN A 1 126 ? 58.146 21.759 80.466 1.00 12.27 157 GLN A N 1
ATOM 648 C CA . GLN A 1 126 ? 57.624 22.882 81.235 1.00 11.86 157 GLN A CA 1
ATOM 649 C C . GLN A 1 126 ? 56.106 22.885 81.254 1.00 11.81 157 GLN A C 1
ATOM 650 O O . GLN A 1 126 ? 55.489 23.095 82.298 1.00 11.47 157 GLN A O 1
ATOM 656 N N . LEU A 1 127 ? 55.504 22.652 80.093 1.00 10.64 158 LEU A N 1
ATOM 657 C CA . LEU A 1 127 ? 54.054 22.653 79.993 1.00 9.95 158 LEU A CA 1
ATOM 658 C C . LEU A 1 127 ? 53.423 21.608 80.919 1.00 10.71 158 LEU A C 1
ATOM 659 O O . LEU A 1 127 ? 52.364 21.850 81.500 1.00 11.16 158 LEU A O 1
ATOM 664 N N . SER A 1 128 ? 54.082 20.462 81.075 1.00 10.55 159 SER A N 1
ATOM 665 C CA . SER A 1 128 ? 53.555 19.395 81.925 1.00 10.99 159 SER A CA 1
ATOM 666 C C . SER A 1 128 ? 53.423 19.803 83.393 1.00 12.48 159 SER A C 1
ATOM 667 O O . SER A 1 128 ? 52.710 19.154 84.160 1.00 13.73 159 SER A O 1
ATOM 670 N N . ASN A 1 129 ? 54.104 20.876 83.783 1.00 12.42 160 ASN A N 1
ATOM 671 C CA . ASN A 1 129 ? 54.050 21.344 85.165 1.00 13.31 160 ASN A CA 1
ATOM 672 C C . ASN A 1 129 ? 52.789 22.150 85.473 1.00 13.66 160 ASN A C 1
ATOM 673 O O . ASN A 1 129 ? 52.391 22.271 86.632 1.00 14.61 160 ASN A O 1
ATOM 678 N N . LEU A 1 130 ? 52.160 22.696 84.437 1.00 12.85 161 LEU A N 1
ATOM 679 C CA . LEU A 1 130 ? 50.966 23.514 84.612 1.00 12.29 161 LEU A CA 1
ATOM 680 C C . LEU A 1 130 ? 49.730 22.794 85.135 1.00 14.11 161 LEU A C 1
ATOM 681 O O . LEU A 1 130 ? 49.575 21.578 84.992 1.00 13.30 161 LEU A O 1
ATOM 686 N N . ARG A 1 131 ? 48.850 23.585 85.739 1.00 15.67 162 ARG A N 1
ATOM 687 C CA . ARG A 1 131 ? 47.587 23.116 86.287 1.00 16.93 162 ARG A CA 1
ATOM 688 C C . ARG A 1 131 ? 46.704 22.720 85.104 1.00 15.21 162 ARG A C 1
ATOM 689 O O . ARG A 1 131 ? 46.658 23.425 84.095 1.00 14.13 162 ARG A O 1
ATOM 697 N N . GLY A 1 132 ? 46.011 21.595 85.227 1.00 13.03 163 GLY A N 1
ATOM 698 C CA . GLY A 1 132 ? 45.129 21.156 84.161 1.00 12.32 163 GLY A CA 1
ATOM 699 C C . GLY A 1 132 ? 45.839 20.646 82.924 1.00 12.27 163 GLY A C 1
ATOM 700 O O . GLY A 1 132 ? 45.269 20.639 81.834 1.00 13.04 163 GLY A O 1
ATOM 701 N N . TYR A 1 133 ? 47.084 20.213 83.084 1.00 11.47 164 TYR A N 1
ATOM 702 C CA . TYR A 1 133 ? 47.850 19.697 81.961 1.00 10.70 164 TYR A CA 1
ATOM 703 C C . TYR A 1 133 ? 47.274 18.388 81.426 1.00 11.17 164 TYR A C 1
ATOM 704 O O . TYR A 1 133 ? 46.999 17.466 82.191 1.00 12.01 164 TYR A O 1
ATOM 713 N N . VAL A 1 134 ? 47.082 18.318 80.113 1.00 10.90 165 VAL A N 1
ATOM 714 C CA . VAL A 1 134 ? 46.591 17.102 79.471 1.00 10.88 165 VAL A CA 1
ATOM 715 C C . VAL A 1 134 ? 47.471 16.854 78.256 1.00 12.24 165 VAL A C 1
ATOM 716 O O . VAL A 1 134 ? 48.045 17.789 77.693 1.00 13.18 165 VAL A O 1
ATOM 720 N N . SER A 1 135 ? 47.581 15.593 77.860 1.00 12.76 166 SER A N 1
ATOM 721 C CA . SER A 1 135 ? 48.414 15.214 76.728 1.00 12.96 166 SER A CA 1
ATOM 722 C C . SER A 1 135 ? 47.825 14.000 76.029 1.00 12.71 166 SER A C 1
ATOM 723 O O . SER A 1 135 ? 47.265 13.114 76.674 1.00 13.01 166 SER A O 1
ATOM 726 N N . GLY A 1 136 ? 47.949 13.957 74.708 1.00 11.12 167 GLY A N 1
ATOM 727 C CA . GLY A 1 136 ? 47.419 12.821 73.986 1.00 10.33 167 GLY A CA 1
ATOM 728 C C . GLY A 1 136 ? 47.700 12.837 72.500 1.00 11.08 167 GLY A C 1
ATOM 729 O O . GLY A 1 136 ? 48.066 13.871 71.931 1.00 10.62 167 GLY A O 1
ATOM 730 N N . GLN A 1 137 ? 47.535 11.673 71.877 1.00 10.57 168 GLN A N 1
ATOM 731 C CA . GLN A 1 137 ? 47.740 11.520 70.445 1.00 10.55 168 GLN A CA 1
ATOM 732 C C . GLN A 1 137 ? 46.818 12.471 69.708 1.00 11.25 168 GLN A C 1
ATOM 733 O O . GLN A 1 137 ? 45.677 12.701 70.108 1.00 11.71 168 GLN A O 1
ATOM 739 N N . VAL A 1 138 ? 47.321 13.014 68.615 1.00 11.84 169 VAL A N 1
ATOM 740 C CA . VAL A 1 138 ? 46.569 13.957 67.820 1.00 10.65 169 VAL A CA 1
ATOM 741 C C . VAL A 1 138 ? 45.309 13.328 67.196 1.00 10.68 169 VAL A C 1
ATOM 742 O O . VAL A 1 138 ? 44.409 14.042 66.747 1.00 9.93 169 VAL A O 1
ATOM 746 N N . TRP A 1 139 ? 45.238 11.996 67.187 1.00 9.79 170 TRP A N 1
ATOM 747 C CA . TRP A 1 139 ? 44.077 11.293 66.632 1.00 10.41 170 TRP A CA 1
ATOM 748 C C . TRP A 1 139 ? 43.168 10.725 67.722 1.00 11.74 170 TRP A C 1
ATOM 749 O O . TRP A 1 139 ? 42.206 10.011 67.434 1.00 11.31 170 TRP A O 1
ATOM 760 N N . SER A 1 140 ? 43.485 11.039 68.974 1.00 12.44 171 SER A N 1
ATOM 761 C CA . SER A 1 140 ? 42.701 10.570 70.108 1.00 12.37 171 SER A CA 1
ATOM 762 C C . SER A 1 140 ? 41.866 11.732 70.648 1.00 13.18 171 SER A C 1
ATOM 763 O O . SER A 1 140 ? 41.995 12.865 70.178 1.00 13.17 171 SER A O 1
ATOM 766 N N . GLY A 1 141 ? 41.005 11.450 71.622 1.00 13.09 172 GLY A N 1
ATOM 767 C CA . GLY A 1 141 ? 40.192 12.504 72.206 1.00 12.68 172 GLY A CA 1
ATOM 768 C C . GLY A 1 141 ? 38.714 12.470 71.867 1.00 12.77 172 GLY A C 1
ATOM 769 O O . GLY A 1 141 ? 37.957 13.322 72.329 1.00 13.11 172 GLY A O 1
ATOM 770 N N . SER A 1 142 ? 38.297 11.494 71.068 1.00 12.71 173 SER A N 1
ATOM 771 C CA . SER A 1 142 ? 36.894 11.373 70.682 1.00 13.22 173 SER A CA 1
ATOM 772 C C . SER A 1 142 ? 35.974 11.349 71.898 1.00 13.72 173 SER A C 1
ATOM 773 O O . SER A 1 142 ? 34.870 11.898 71.865 1.00 13.75 173 SER A O 1
ATOM 776 N N . ALA A 1 143 ? 36.436 10.706 72.966 1.00 12.99 174 ALA A N 1
ATOM 777 C CA . ALA A 1 143 ? 35.664 10.581 74.195 1.00 12.74 174 ALA A CA 1
ATOM 778 C C . ALA A 1 143 ? 35.264 11.923 74.807 1.00 12.71 174 ALA A C 1
ATOM 779 O O . ALA A 1 143 ? 34.296 11.998 75.560 1.00 13.68 174 ALA A O 1
ATOM 781 N N . GLY A 1 144 ? 36.002 12.978 74.487 1.00 12.41 175 GLY A N 1
ATOM 782 C CA . GLY A 1 144 ? 35.681 14.281 75.036 1.00 12.15 175 GLY A CA 1
ATOM 783 C C . GLY A 1 144 ? 34.419 14.889 74.450 1.00 13.19 175 GLY A C 1
ATOM 784 O O . GLY A 1 144 ? 33.946 15.925 74.916 1.00 13.08 175 GLY A O 1
ATOM 785 N N . LEU A 1 145 ? 33.861 14.243 73.432 1.00 13.13 176 LEU A N 1
ATOM 786 C CA . LEU A 1 145 ? 32.661 14.750 72.778 1.00 14.62 176 LEU A CA 1
ATOM 787 C C . LEU A 1 145 ? 31.472 14.943 73.717 1.00 17.74 176 LEU A C 1
ATOM 788 O O . LEU A 1 145 ? 30.701 15.888 73.562 1.00 18.37 176 LEU A O 1
ATOM 793 N N . CYS A 1 146 ? 31.327 14.059 74.695 1.00 19.87 177 CYS A N 1
ATOM 794 C CA . CYS A 1 146 ? 30.212 14.152 75.628 1.00 22.64 177 CYS A CA 1
ATOM 795 C C . CYS A 1 146 ? 30.213 15.422 76.483 1.00 22.74 177 CYS A C 1
ATOM 796 O O . CYS A 1 146 ? 29.163 15.842 76.956 1.00 24.28 177 CYS A O 1
ATOM 799 N N . PHE A 1 147 ? 31.378 16.022 76.710 1.00 21.49 178 PHE A N 1
ATOM 800 C CA . PHE A 1 147 ? 31.421 17.250 77.501 1.00 20.29 178 PHE A CA 1
ATOM 801 C C . PHE A 1 147 ? 30.774 18.365 76.693 1.00 21.79 178 PHE A C 1
ATOM 802 O O . PHE A 1 147 ? 30.081 19.225 77.235 1.00 21.23 178 PHE A O 1
ATOM 810 N N . ILE A 1 148 ? 31.023 18.339 75.388 1.00 23.75 179 ILE A N 1
ATOM 811 C CA . ILE A 1 148 ? 30.499 19.329 74.456 1.00 25.99 179 ILE A CA 1
ATOM 812 C C . ILE A 1 148 ? 28.998 19.170 74.312 1.00 31.06 179 ILE A C 1
ATOM 813 O O . ILE A 1 148 ? 28.235 20.134 74.393 1.00 30.34 179 ILE A O 1
ATOM 818 N N . ASN A 1 149 ? 28.594 17.928 74.094 1.00 39.34 180 ASN A N 1
ATOM 819 C CA . ASN A 1 149 ? 27.198 17.573 73.926 1.00 48.14 180 ASN A CA 1
ATOM 820 C C . ASN A 1 149 ? 26.457 17.814 75.238 1.00 52.87 180 ASN A C 1
ATOM 821 O O . ASN A 1 149 ? 25.246 18.020 75.248 1.00 53.87 180 ASN A O 1
ATOM 826 N N . GLY A 1 150 ? 27.202 17.797 76.341 1.00 57.50 181 GLY A N 1
ATOM 827 C CA . GLY A 1 150 ? 26.614 18.005 77.653 1.00 60.12 181 GLY A CA 1
ATOM 828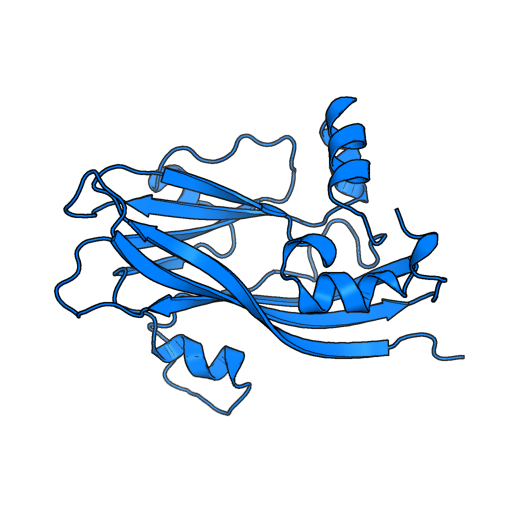 C C . GLY A 1 150 ? 25.910 16.758 78.153 1.00 62.57 181 GLY A C 1
ATOM 829 O O . GLY A 1 150 ? 25.372 16.734 79.259 1.00 64.82 181 GLY A O 1
ATOM 830 N N . THR A 1 151 ? 25.931 15.714 77.331 1.00 65.95 182 THR A N 1
ATOM 831 C CA . THR A 1 151 ? 25.282 14.442 77.638 1.00 68.49 182 THR A CA 1
ATOM 832 C C . THR A 1 151 ? 25.911 13.624 78.765 1.00 71.10 182 THR A C 1
ATOM 833 O O . THR A 1 151 ? 26.979 13.964 79.278 1.00 69.73 182 THR A O 1
ATOM 837 N N . ARG A 1 152 ? 25.221 12.546 79.145 1.00 72.36 183 ARG A N 1
ATOM 838 C CA . ARG A 1 152 ? 25.692 11.636 80.187 1.00 72.04 183 ARG A CA 1
ATOM 839 C C . ARG A 1 152 ? 26.841 10.847 79.576 1.00 70.82 183 ARG A C 1
ATOM 840 O O . ARG A 1 152 ? 26.809 10.496 78.392 1.00 73.02 183 ARG A O 1
ATOM 842 N N . CYS A 1 153 ? 27.852 10.548 80.379 1.00 67.86 184 CYS A N 1
ATOM 843 C CA . CYS A 1 153 ? 29.010 9.845 79.853 1.00 62.78 184 CYS A CA 1
ATOM 844 C C . CYS A 1 153 ? 29.960 9.397 80.953 1.00 57.42 184 CYS A C 1
ATOM 845 O O . CYS A 1 153 ? 30.300 10.175 81.844 1.00 56.40 184 CYS A O 1
ATOM 848 N N . SER A 1 154 ? 30.394 8.144 80.884 1.00 50.25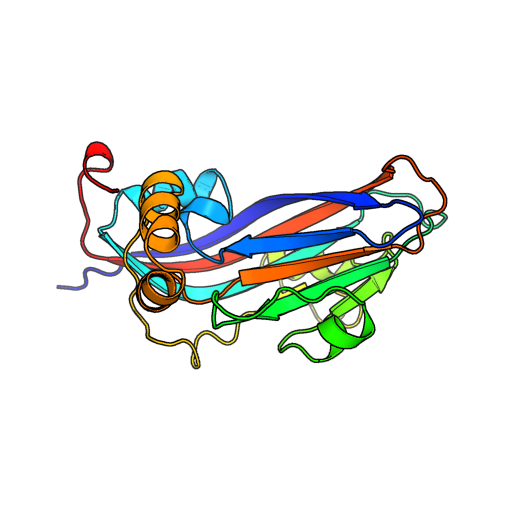 185 SER A N 1
ATOM 849 C CA . SER A 1 154 ? 31.304 7.647 81.894 1.00 43.58 185 SER A CA 1
ATOM 850 C C . SER A 1 154 ? 32.716 7.462 81.376 1.00 40.13 185 SER A C 1
ATOM 851 O O . SER A 1 154 ? 33.689 7.827 82.044 1.00 41.63 185 SER A O 1
ATOM 852 N N . ASP A 1 155 ? 32.827 6.907 80.174 1.00 34.45 186 ASP A N 1
ATOM 853 C CA . ASP A 1 155 ? 34.123 6.634 79.561 1.00 28.47 186 ASP A CA 1
ATOM 854 C C . ASP A 1 155 ? 34.854 7.848 78.992 1.00 23.73 186 ASP A C 1
ATOM 855 O O . ASP A 1 155 ? 34.963 8.004 77.775 1.00 21.99 186 ASP A O 1
ATOM 860 N N . THR A 1 156 ? 35.377 8.695 79.872 1.00 18.66 187 THR A N 1
ATOM 861 C CA . THR A 1 156 ? 36.090 9.881 79.423 1.00 16.67 187 THR A CA 1
ATOM 862 C C . THR A 1 156 ? 37.563 9.871 79.802 1.00 15.71 187 THR A C 1
ATOM 863 O O . THR A 1 156 ? 38.225 10.904 79.760 1.00 16.62 187 THR A O 1
ATOM 867 N N . SER A 1 157 ? 38.078 8.702 80.164 1.00 16.34 188 SER A N 1
ATOM 868 C CA . SER A 1 157 ? 39.477 8.572 80.549 1.00 17.47 188 SER A CA 1
ATOM 869 C C . SER A 1 157 ? 40.441 9.075 79.488 1.00 17.21 188 SER A C 1
ATOM 870 O O . SER A 1 157 ? 41.472 9.665 79.808 1.00 17.47 188 SER A O 1
ATOM 873 N N . THR A 1 158 ? 40.100 8.838 78.227 1.00 15.35 189 THR A N 1
ATOM 874 C CA . THR A 1 158 ? 40.951 9.243 77.119 1.00 14.40 189 THR A CA 1
ATOM 875 C C . THR A 1 158 ? 40.672 10.651 76.614 1.00 15.02 189 THR A C 1
ATOM 876 O O . THR A 1 158 ? 41.377 11.148 75.736 1.00 17.48 189 THR A O 1
ATOM 880 N N . ALA A 1 159 ? 39.649 11.296 77.161 1.00 13.81 190 ALA A N 1
ATOM 881 C CA . ALA A 1 159 ? 39.302 12.642 76.727 1.00 12.94 190 ALA A CA 1
ATOM 882 C C . ALA A 1 159 ? 40.444 13.624 76.944 1.00 13.30 190 ALA A C 1
ATOM 883 O O . ALA A 1 159 ? 40.942 13.779 78.064 1.00 14.65 190 ALA A O 1
ATOM 885 N N . ILE A 1 160 ? 40.869 14.272 75.863 1.00 11.67 191 ILE A N 1
ATOM 886 C CA . ILE A 1 160 ? 41.928 15.270 75.943 1.00 10.39 191 ILE A CA 1
ATOM 887 C C . ILE A 1 160 ? 41.176 16.574 76.179 1.00 11.30 191 ILE A C 1
ATOM 888 O O . ILE A 1 160 ? 41.001 17.393 75.276 1.00 11.81 191 ILE A O 1
ATOM 893 N N . SER A 1 161 ? 40.717 16.737 77.413 1.00 11.20 192 SER A N 1
ATOM 894 C CA . SER A 1 161 ? 39.937 17.897 77.803 1.00 10.83 192 SER A CA 1
ATOM 895 C C . SER A 1 161 ? 40.407 18.395 79.160 1.00 10.34 192 SER A C 1
ATOM 896 O O . SER A 1 161 ? 40.702 17.606 80.055 1.00 10.86 192 SER A O 1
ATOM 899 N N . THR A 1 162 ? 40.488 19.708 79.311 1.00 10.17 193 THR A N 1
ATOM 900 C CA . THR A 1 162 ? 40.920 20.273 80.575 1.00 11.04 193 THR A CA 1
ATOM 901 C C . THR A 1 162 ? 39.961 21.375 80.998 1.00 11.72 193 THR A C 1
ATOM 902 O O . THR A 1 162 ? 39.447 22.130 80.172 1.00 11.41 193 THR A O 1
ATOM 906 N N . THR A 1 163 ? 39.723 21.464 82.296 1.00 12.73 194 THR A N 1
ATOM 907 C CA . THR A 1 163 ? 38.792 22.446 82.810 1.00 14.89 194 THR A CA 1
ATOM 908 C C . THR A 1 163 ? 39.465 23.424 83.772 1.00 13.23 194 THR A C 1
ATOM 909 O O . THR A 1 163 ? 40.381 23.056 84.499 1.00 13.58 194 THR A O 1
ATOM 913 N N . LEU A 1 164 ? 38.998 24.669 83.769 1.00 11.68 195 LEU A N 1
ATOM 914 C CA . LEU A 1 164 ? 39.562 25.718 84.613 1.00 11.04 195 LEU A CA 1
ATOM 915 C C . LEU A 1 164 ? 39.121 25.660 86.077 1.00 12.29 195 LEU A C 1
ATOM 916 O O . LEU A 1 164 ? 37.962 25.366 86.379 1.00 12.64 195 LEU A O 1
ATOM 921 N N . ASP A 1 165 ? 40.056 25.947 86.980 1.00 11.87 196 ASP A N 1
ATOM 922 C CA . ASP A 1 165 ? 39.779 25.958 88.417 1.00 12.52 196 ASP A CA 1
ATOM 923 C C . ASP A 1 165 ? 39.204 27.328 88.777 1.00 12.62 196 ASP A C 1
ATOM 924 O O . ASP A 1 165 ? 39.836 28.129 89.464 1.00 12.28 196 ASP A O 1
ATOM 929 N N . VAL A 1 166 ? 37.988 27.576 88.302 1.00 12.40 197 VAL A N 1
ATOM 930 C CA . VAL A 1 166 ? 37.302 28.849 88.501 1.00 12.48 197 VAL A CA 1
ATOM 931 C C . VAL A 1 166 ? 37.260 29.395 89.929 1.00 13.60 197 VAL A C 1
ATOM 932 O O . VAL A 1 166 ? 37.168 30.607 90.129 1.00 15.11 197 VAL A O 1
ATOM 936 N N . SER A 1 167 ? 37.338 28.518 90.921 1.00 14.07 198 SER A N 1
ATOM 937 C CA . SER A 1 167 ? 37.292 28.957 92.315 1.00 15.11 198 SER A CA 1
ATOM 938 C C . SER A 1 167 ? 38.590 29.607 92.795 1.00 15.98 198 SER A C 1
ATOM 939 O O . SER A 1 167 ? 38.594 30.337 93.788 1.00 15.57 198 SER A O 1
ATOM 942 N N . LYS A 1 168 ? 39.684 29.336 92.088 1.00 16.14 199 LYS A N 1
ATOM 943 C CA . LYS A 1 168 ? 40.994 29.866 92.451 1.00 15.35 199 LYS A CA 1
ATOM 944 C C . LYS A 1 168 ? 41.487 31.028 91.594 1.00 14.32 199 LYS A C 1
ATOM 945 O O . LYS A 1 168 ? 42.674 31.354 91.619 1.00 14.01 199 LYS A O 1
ATOM 951 N N . LEU A 1 169 ? 40.595 31.654 90.834 1.00 12.77 200 LEU A N 1
ATOM 952 C CA . LEU A 1 169 ? 41.001 32.771 89.990 1.00 11.82 200 LEU A CA 1
ATOM 953 C C . LEU A 1 169 ? 41.233 34.017 90.845 1.00 12.92 200 LEU A C 1
ATOM 954 O O . LEU A 1 169 ? 40.806 34.070 91.999 1.00 14.34 200 LEU A O 1
ATOM 959 N N . GLY A 1 170 ? 41.918 35.012 90.290 1.00 12.71 201 GLY A N 1
ATOM 960 C CA . GLY A 1 170 ? 42.174 36.233 91.039 1.00 14.45 201 GLY A CA 1
ATOM 961 C C . GLY A 1 170 ? 40.910 36.796 91.673 1.00 14.66 201 GLY A C 1
ATOM 962 O O . GLY A 1 170 ? 40.920 37.263 92.814 1.00 13.60 201 GLY A O 1
ATOM 963 N N . LYS A 1 171 ? 39.817 36.758 90.920 1.00 13.56 202 LYS A N 1
ATOM 964 C CA . LYS A 1 171 ? 38.535 37.241 91.403 1.00 12.61 202 LYS A CA 1
ATOM 965 C C . LYS A 1 171 ? 37.406 36.507 90.688 1.00 12.48 202 LYS A C 1
ATOM 966 O O . LYS A 1 171 ? 37.661 35.637 89.857 1.00 14.06 202 LYS A O 1
ATOM 972 N N . LYS A 1 172 ? 36.162 36.837 91.021 1.00 11.13 203 LYS A N 1
ATOM 973 C CA . LYS A 1 172 ? 35.022 36.174 90.402 1.00 10.01 203 LYS A CA 1
ATOM 974 C C . LYS A 1 172 ? 34.477 36.924 89.200 1.00 10.57 203 LYS A C 1
ATOM 975 O O . LYS A 1 172 ? 34.271 36.337 88.140 1.00 11.65 203 LYS A O 1
ATOM 981 N N . TRP A 1 173 ? 34.238 38.220 89.371 1.00 10.15 204 TRP A N 1
ATOM 982 C CA . TRP A 1 173 ? 33.694 39.039 88.299 1.00 10.75 204 TRP A CA 1
ATOM 983 C C . TRP A 1 173 ? 34.757 39.820 87.541 1.00 11.45 204 TRP A C 1
ATOM 984 O O . TRP A 1 173 ? 35.477 40.636 88.120 1.00 13.08 204 TRP A O 1
ATOM 995 N N . TYR A 1 174 ? 34.852 39.560 86.241 1.00 11.21 205 TYR A N 1
ATOM 996 C CA . TYR A 1 174 ? 35.810 40.250 85.388 1.00 10.58 205 TYR A CA 1
ATOM 997 C C . TYR A 1 174 ? 35.076 41.139 84.401 1.00 10.93 205 TYR A C 1
ATOM 998 O O . TYR A 1 174 ? 33.917 40.888 84.057 1.00 11.66 205 TYR A O 1
ATOM 1007 N N . PRO A 1 175 ? 35.741 42.202 83.935 1.00 10.26 206 PRO A N 1
ATOM 1008 C CA . PRO A 1 175 ? 35.100 43.098 82.973 1.00 9.24 206 PRO A CA 1
ATOM 1009 C C . PRO A 1 175 ? 35.215 42.491 81.576 1.00 9.61 206 PRO A C 1
ATOM 1010 O O . PRO A 1 175 ? 36.194 41.804 81.275 1.00 9.26 206 PRO A O 1
ATOM 1014 N N . TYR A 1 176 ? 34.213 42.714 80.733 1.00 9.49 207 TYR A N 1
ATOM 1015 C CA . TYR A 1 176 ? 34.283 42.204 79.369 1.00 9.75 207 TYR A CA 1
ATOM 1016 C C . TYR A 1 176 ? 35.278 43.111 78.644 1.00 10.67 207 TYR A C 1
ATOM 1017 O O . TYR A 1 176 ? 35.164 44.339 78.694 1.00 10.55 207 TYR A O 1
ATOM 1026 N N . LYS A 1 177 ? 36.261 42.508 77.985 1.00 10.30 208 LYS A N 1
ATOM 1027 C CA . LYS A 1 177 ? 37.277 43.279 77.277 1.00 10.15 208 LYS A CA 1
ATOM 1028 C C . LYS A 1 177 ? 37.433 42.841 75.832 1.00 10.49 208 LYS A C 1
ATOM 1029 O O . LYS A 1 177 ? 37.230 41.674 75.504 1.00 11.76 208 LYS A O 1
ATOM 1035 N N . THR A 1 178 ? 37.794 43.785 74.971 1.00 10.96 209 THR A N 1
ATOM 1036 C CA . THR A 1 178 ? 38.025 43.490 73.561 1.00 10.98 209 THR A CA 1
ATOM 1037 C C . THR A 1 178 ? 39.532 43.290 73.399 1.00 12.09 209 THR A C 1
ATOM 1038 O O . THR A 1 178 ? 40.319 43.802 74.203 1.00 12.01 209 THR A O 1
ATOM 1042 N N . SER A 1 179 ? 39.937 42.545 72.375 1.00 12.64 210 SER A N 1
ATOM 1043 C CA . SER A 1 179 ? 41.358 42.306 72.131 1.00 13.93 210 SER A CA 1
ATOM 1044 C C . SER A 1 179 ? 42.144 43.608 72.064 1.00 12.99 210 SER A C 1
ATOM 1045 O O . SER A 1 179 ? 43.196 43.748 72.686 1.00 12.06 210 SER A O 1
ATOM 1048 N N . ALA A 1 180 ? 41.621 44.556 71.296 1.00 11.44 211 ALA A N 1
ATOM 1049 C CA . ALA A 1 180 ? 42.267 45.844 71.113 1.00 11.83 211 ALA A CA 1
ATOM 1050 C C . ALA A 1 180 ? 42.546 46.572 72.421 1.00 12.80 211 ALA A C 1
ATOM 1051 O O . ALA A 1 180 ? 43.684 46.964 72.689 1.00 13.86 211 ALA A O 1
ATOM 1053 N N . ASP A 1 181 ? 41.508 46.757 73.230 1.00 12.82 212 ASP A N 1
ATOM 1054 C CA . ASP A 1 181 ? 41.658 47.457 74.497 1.00 12.91 212 ASP A CA 1
ATOM 1055 C C . ASP A 1 181 ? 42.678 46.724 75.366 1.00 12.51 212 ASP A C 1
ATOM 1056 O O . ASP A 1 181 ? 43.558 47.341 75.970 1.00 12.04 212 ASP A O 1
ATOM 1061 N N . TYR A 1 182 ? 42.559 45.402 75.413 1.00 10.90 213 TYR A N 1
ATOM 1062 C CA . TYR A 1 182 ? 43.467 44.577 76.196 1.00 10.92 213 TYR A CA 1
ATOM 1063 C C . TYR A 1 182 ? 44.904 44.750 75.709 1.00 11.79 213 TYR A C 1
ATOM 1064 O O . TYR A 1 182 ? 45.822 44.961 76.508 1.00 12.34 213 TYR A O 1
ATOM 1073 N N . ALA A 1 183 ? 45.091 44.649 74.395 1.00 12.12 214 ALA A N 1
ATOM 1074 C CA . ALA A 1 183 ? 46.411 44.779 73.783 1.00 12.47 214 ALA A CA 1
ATOM 1075 C C . ALA A 1 183 ? 47.078 46.091 74.179 1.00 13.45 214 ALA A C 1
ATOM 1076 O O . ALA A 1 183 ? 48.266 46.126 74.512 1.00 14.57 214 ALA A O 1
ATOM 1078 N N . THR A 1 184 ? 46.309 47.173 74.144 1.00 12.40 215 THR A N 1
ATOM 1079 C CA . THR A 1 184 ? 46.839 48.474 74.512 1.00 11.75 215 THR A CA 1
ATOM 1080 C C . THR A 1 184 ? 47.280 48.469 75.974 1.00 12.61 215 THR A C 1
ATOM 1081 O O . THR A 1 184 ? 48.343 48.995 76.317 1.00 11.96 215 THR A O 1
ATOM 1085 N N . ALA A 1 185 ? 46.458 47.871 76.831 1.00 11.21 216 ALA A N 1
ATOM 1086 C CA . ALA A 1 185 ? 46.761 47.806 78.252 1.00 11.27 216 ALA A CA 1
ATOM 1087 C C . ALA A 1 185 ? 48.061 47.052 78.525 1.00 12.09 216 ALA A C 1
ATOM 1088 O O . ALA A 1 185 ? 48.972 47.597 79.156 1.00 12.74 216 ALA A O 1
ATOM 1090 N N . VAL A 1 186 ? 48.159 45.808 78.059 1.00 11.71 217 VAL A N 1
ATOM 1091 C CA . VAL A 1 186 ? 49.379 45.039 78.292 1.00 12.90 217 VAL A CA 1
ATOM 1092 C C . VAL A 1 186 ? 50.544 45.701 77.572 1.00 13.86 217 VAL A C 1
ATOM 1093 O O . VAL A 1 186 ? 51.705 45.439 77.882 1.00 14.13 217 VAL A O 1
ATOM 1097 N N . GLY A 1 187 ? 50.222 46.560 76.606 1.00 14.69 218 GLY A N 1
ATOM 1098 C CA . GLY A 1 187 ? 51.253 47.275 75.876 1.00 13.65 218 GLY A CA 1
ATOM 1099 C C . GLY A 1 187 ? 51.985 48.202 76.832 1.00 14.60 218 GLY A C 1
ATOM 1100 O O . GLY A 1 187 ? 53.200 48.376 76.739 1.00 15.15 218 GLY A O 1
ATOM 1101 N N . VAL A 1 188 ? 51.239 48.804 77.755 1.00 14.46 219 VAL A N 1
ATOM 1102 C CA . VAL A 1 188 ? 51.822 49.695 78.749 1.00 14.04 219 VAL A CA 1
ATOM 1103 C C . VAL A 1 188 ? 52.614 48.850 79.747 1.00 15.47 219 VAL A C 1
ATOM 1104 O O . VAL A 1 188 ? 53.763 49.157 80.059 1.00 16.49 219 VAL A O 1
ATOM 1108 N N . ASP A 1 189 ? 51.982 47.791 80.248 1.00 16.16 220 ASP A N 1
ATOM 1109 C CA . ASP A 1 189 ? 52.619 46.860 81.179 1.00 16.05 220 ASP A CA 1
ATOM 1110 C C . ASP A 1 189 ? 51.749 45.618 81.320 1.00 15.89 220 ASP A C 1
ATOM 1111 O O . ASP A 1 189 ? 50.547 45.713 81.569 1.00 15.73 220 ASP A O 1
ATOM 1116 N N . VAL A 1 190 ? 52.369 44.455 81.157 1.00 15.56 221 VAL A N 1
ATOM 1117 C CA . VAL A 1 190 ? 51.664 43.182 81.225 1.00 16.41 221 VAL A CA 1
ATOM 1118 C C . VAL A 1 190 ? 50.814 42.991 82.472 1.00 15.50 221 VAL A C 1
ATOM 1119 O O . VAL A 1 190 ? 49.697 42.479 82.394 1.00 15.87 221 VAL A O 1
ATOM 1123 N N . ASN A 1 191 ? 51.339 43.396 83.621 1.00 13.48 222 ASN A N 1
ATOM 1124 C CA . ASN A 1 191 ? 50.622 43.229 84.877 1.00 12.84 222 ASN A CA 1
ATOM 1125 C C . ASN A 1 191 ? 49.235 43.851 84.931 1.00 12.75 222 ASN A C 1
ATOM 1126 O O . ASN A 1 191 ? 48.419 43.478 85.775 1.00 14.04 222 ASN A O 1
ATOM 1131 N N . ILE A 1 192 ? 48.961 44.786 84.029 1.00 11.19 223 ILE A N 1
ATOM 1132 C CA . ILE A 1 192 ? 47.651 45.421 83.986 1.00 9.87 223 ILE A CA 1
ATOM 1133 C C . ILE A 1 192 ? 46.612 44.376 83.555 1.00 11.09 223 ILE A C 1
ATOM 1134 O O . ILE A 1 192 ? 45.404 44.571 83.717 1.00 12.55 223 ILE A O 1
ATOM 1139 N N . ALA A 1 193 ? 47.096 43.253 83.035 1.00 9.73 224 ALA A N 1
ATOM 1140 C CA . ALA A 1 193 ? 46.223 42.181 82.579 1.00 10.81 224 ALA A CA 1
ATOM 1141 C C . ALA A 1 193 ? 45.574 41.402 83.720 1.00 12.06 224 ALA A C 1
ATOM 1142 O O . ALA A 1 193 ? 44.454 40.910 83.578 1.00 13.21 224 ALA A O 1
ATOM 1144 N N . THR A 1 194 ? 46.270 41.288 84.847 1.00 11.85 225 THR A N 1
ATOM 1145 C CA . THR A 1 194 ? 45.744 40.535 85.979 1.00 11.59 225 THR A CA 1
ATOM 1146 C C . THR A 1 194 ? 44.293 40.863 86.334 1.00 12.45 225 THR A C 1
ATOM 1147 O O . THR A 1 194 ? 43.465 39.959 86.460 1.00 13.24 225 THR A O 1
ATOM 1151 N N . PRO A 1 195 ? 43.960 42.149 86.510 1.00 12.32 226 PRO A N 1
ATOM 1152 C CA . PRO A 1 195 ? 42.559 42.436 86.843 1.00 11.88 226 PRO A CA 1
ATOM 1153 C C . PRO A 1 195 ? 41.611 42.384 85.639 1.00 12.24 226 PRO A C 1
ATOM 1154 O O . PRO A 1 195 ? 40.405 42.579 85.786 1.00 13.90 226 PRO A O 1
ATOM 1158 N N . LEU A 1 196 ? 42.150 42.097 84.456 1.00 11.70 227 LEU A N 1
ATOM 1159 C CA . LEU A 1 196 ? 41.341 42.044 83.240 1.00 11.03 227 LEU A CA 1
ATOM 1160 C C . LEU A 1 196 ? 41.021 40.640 82.731 1.00 12.30 227 LEU A C 1
ATOM 1161 O O . LEU A 1 196 ? 39.986 40.428 82.099 1.00 13.44 227 LEU A O 1
ATOM 1166 N N . VAL A 1 197 ? 41.904 39.683 82.991 1.00 11.96 228 VAL A N 1
ATOM 1167 C CA . VAL A 1 197 ? 41.683 38.320 82.524 1.00 11.94 228 VAL A CA 1
ATOM 1168 C C . VAL A 1 197 ? 42.118 37.309 83.590 1.00 11.83 228 VAL A C 1
ATOM 1169 O O .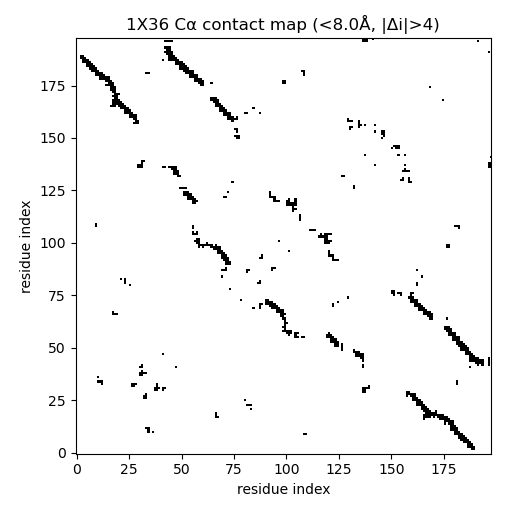 VAL A 1 197 ? 43.113 37.515 84.280 1.00 14.50 228 VAL A O 1
ATOM 1173 N N . PRO A 1 198 ? 41.368 36.207 83.746 1.00 11.48 229 PRO A N 1
ATOM 1174 C CA . PRO A 1 198 ? 41.706 35.189 84.748 1.00 11.38 229 PRO A CA 1
ATOM 1175 C C . PRO A 1 198 ? 42.868 34.249 84.426 1.00 11.91 229 PRO A C 1
ATOM 1176 O O . PRO A 1 198 ? 43.632 33.880 85.319 1.00 11.64 229 PRO A O 1
ATOM 1180 N N . ALA A 1 199 ? 43.004 33.858 83.162 1.00 13.03 230 ALA A N 1
ATOM 1181 C CA . ALA A 1 199 ? 44.071 32.943 82.778 1.00 12.19 230 ALA A CA 1
ATOM 1182 C C . ALA A 1 199 ? 44.227 32.815 81.269 1.00 13.30 230 ALA A C 1
ATOM 1183 O O . ALA A 1 199 ? 43.486 33.428 80.499 1.00 13.65 230 ALA A O 1
ATOM 1185 N N . ARG A 1 200 ? 45.203 32.012 80.856 1.00 11.96 231 ARG A N 1
ATOM 1186 C CA . ARG A 1 200 ? 45.452 31.765 79.442 1.00 11.71 231 ARG A CA 1
ATOM 1187 C C . ARG A 1 200 ? 45.648 30.259 79.259 1.00 11.40 231 ARG A C 1
ATOM 1188 O O . ARG A 1 200 ? 46.215 29.590 80.125 1.00 11.56 231 ARG A O 1
ATOM 1196 N N . LEU A 1 201 ? 45.155 29.726 78.146 1.00 10.89 232 LEU A N 1
ATOM 1197 C CA . LEU A 1 201 ? 45.317 28.309 77.847 1.00 10.05 232 LEU A CA 1
ATOM 1198 C C . LEU A 1 201 ? 46.563 28.171 76.976 1.00 11.26 232 LEU A C 1
ATOM 1199 O O . LEU A 1 201 ? 46.661 28.804 75.924 1.00 12.04 232 LEU A O 1
ATOM 1204 N N . VAL A 1 202 ? 47.514 27.354 77.415 1.00 11.11 233 VAL A N 1
ATOM 1205 C CA . VAL A 1 202 ? 48.738 27.145 76.654 1.00 10.72 233 VAL A CA 1
ATOM 1206 C C . VAL A 1 202 ? 48.643 25.830 75.891 1.00 12.14 233 VAL A C 1
ATOM 1207 O O . VAL A 1 202 ? 48.374 24.782 76.475 1.00 13.08 233 VAL A O 1
ATOM 1211 N N . ILE A 1 203 ? 48.853 25.900 74.580 1.00 13.06 234 ILE A N 1
ATOM 1212 C CA . ILE A 1 203 ? 48.786 24.728 73.714 1.00 14.25 234 ILE A CA 1
ATOM 1213 C C . ILE A 1 203 ? 50.139 24.462 73.063 1.00 13.35 234 ILE A C 1
ATOM 1214 O O . ILE A 1 203 ? 50.863 25.392 72.712 1.00 13.78 234 ILE A O 1
ATOM 1219 N N . ALA A 1 204 ? 50.475 23.188 72.905 1.00 12.35 235 ALA A N 1
ATOM 1220 C CA . ALA A 1 204 ? 51.727 22.802 72.264 1.00 12.43 235 ALA A CA 1
ATOM 1221 C C . ALA A 1 204 ? 51.476 21.604 71.355 1.00 12.90 235 ALA A C 1
ATOM 1222 O O . ALA A 1 204 ? 50.804 20.646 71.744 1.00 13.86 235 ALA A O 1
ATOM 1224 N N . LEU A 1 205 ? 52.003 21.669 70.137 1.00 13.30 236 LEU A N 1
ATOM 1225 C CA . LEU A 1 205 ? 51.853 20.578 69.184 1.00 12.50 236 LEU A CA 1
ATOM 1226 C C . LEU A 1 205 ? 53.191 20.155 68.608 1.00 12.53 236 LEU A C 1
ATOM 1227 O O . LEU A 1 205 ? 54.006 20.992 68.223 1.00 14.01 236 LEU A O 1
ATOM 1232 N N . LEU A 1 206 ? 53.421 18.848 68.569 1.00 11.93 237 LEU A N 1
ATOM 1233 C CA . LEU A 1 206 ? 54.665 18.316 68.035 1.00 11.36 237 LEU A CA 1
ATOM 1234 C C . LEU A 1 206 ? 54.502 16.837 67.721 1.00 12.41 237 LEU A C 1
ATOM 1235 O O . LEU A 1 206 ? 53.386 16.311 67.739 1.00 12.74 237 LEU A O 1
ATOM 1240 N N . ASP A 1 207 ? 55.621 16.177 67.434 1.00 12.97 238 ASP A N 1
ATOM 1241 C CA . ASP A 1 207 ? 55.646 14.754 67.100 1.00 13.82 238 ASP A CA 1
ATOM 1242 C C . ASP A 1 207 ? 54.983 14.457 65.758 1.00 13.77 238 ASP A C 1
ATOM 1243 O O . ASP A 1 207 ? 54.699 13.301 65.445 1.00 13.31 238 ASP A O 1
ATOM 1248 N N . GLY A 1 208 ? 54.738 15.501 64.969 1.00 14.03 239 GLY A N 1
ATOM 1249 C CA . GLY A 1 208 ? 54.124 15.316 63.665 1.00 15.28 239 GLY A CA 1
ATOM 1250 C C . GLY A 1 208 ? 55.117 14.713 62.686 1.00 16.41 239 GLY A C 1
ATOM 1251 O O . GLY A 1 208 ? 56.315 14.643 62.973 1.00 17.03 239 GLY A O 1
ATOM 1252 N N . SER A 1 209 ? 54.638 14.283 61.526 1.00 15.99 240 SER A N 1
ATOM 1253 C CA . SER A 1 209 ? 55.522 13.678 60.539 1.00 16.84 240 SER A CA 1
ATOM 1254 C C . SER A 1 209 ? 55.887 14.621 59.397 1.00 18.45 240 SER A C 1
ATOM 1255 O O . SER A 1 209 ? 56.662 14.261 58.517 1.00 20.50 240 SER A O 1
ATOM 1258 N N . SER A 1 210 ? 55.340 15.829 59.414 1.00 19.40 241 SER A N 1
ATOM 1259 C CA . SER A 1 210 ? 55.611 16.790 58.355 1.00 19.96 241 SER A CA 1
ATOM 1260 C C . SER A 1 210 ? 56.035 18.145 58.905 1.00 20.59 241 SER A C 1
ATOM 1261 O O . SER A 1 210 ? 55.646 18.523 60.007 1.00 21.21 241 SER A O 1
ATOM 1264 N N . SER A 1 211 ? 56.839 18.874 58.138 1.00 20.82 242 SER A N 1
ATOM 1265 C CA . SER A 1 211 ? 57.278 20.199 58.562 1.00 22.18 242 SER A CA 1
ATOM 1266 C C . SER A 1 211 ? 56.158 21.175 58.219 1.00 21.51 242 SER A C 1
ATOM 1267 O O . SER A 1 211 ? 56.134 22.314 58.687 1.00 21.22 242 SER A O 1
ATOM 1270 N N . THR A 1 212 ? 55.235 20.705 57.387 1.00 21.40 243 THR A N 1
ATOM 1271 C CA . THR A 1 212 ? 54.073 21.483 56.977 1.00 23.45 243 THR A CA 1
ATOM 1272 C C . THR A 1 212 ? 52.907 21.012 57.839 1.00 22.63 243 THR A C 1
ATOM 1273 O O . THR A 1 212 ? 52.648 19.811 57.939 1.00 22.76 243 THR A O 1
ATOM 1277 N N . ALA A 1 213 ? 52.203 21.952 58.455 1.00 20.92 244 ALA A N 1
ATOM 1278 C CA . ALA A 1 213 ? 51.084 21.605 59.319 1.00 19.80 244 ALA A CA 1
ATOM 1279 C C . ALA A 1 213 ? 50.079 20.662 58.669 1.00 19.01 244 ALA A C 1
ATOM 1280 O O . ALA A 1 213 ? 49.697 20.835 57.511 1.00 19.55 244 ALA A O 1
ATOM 1282 N N . VAL A 1 214 ? 49.668 19.655 59.433 1.00 18.20 245 VAL A N 1
ATOM 1283 C CA . VAL A 1 214 ? 48.682 18.673 58.997 1.00 16.20 245 VAL A CA 1
ATOM 1284 C C . VAL A 1 214 ? 47.459 18.878 59.890 1.00 16.19 245 VAL A C 1
ATOM 1285 O O . VAL A 1 214 ? 47.573 18.829 61.116 1.00 15.81 245 VAL A O 1
ATOM 1289 N N . ALA A 1 215 ? 46.298 19.127 59.289 1.00 14.93 246 ALA A N 1
ATOM 1290 C CA . ALA A 1 215 ? 45.079 19.332 60.069 1.00 14.36 246 ALA A CA 1
ATOM 1291 C C . ALA A 1 215 ? 44.845 18.084 60.910 1.00 14.74 246 ALA A C 1
ATOM 1292 O O . ALA A 1 215 ? 44.711 16.983 60.373 1.00 15.20 246 ALA A O 1
ATOM 1294 N N . ALA A 1 216 ? 44.794 18.255 62.228 1.00 13.76 247 ALA A N 1
ATOM 1295 C CA . ALA A 1 216 ? 44.616 17.120 63.125 1.00 13.44 247 ALA A CA 1
ATOM 1296 C C . ALA A 1 216 ? 43.275 17.106 63.841 1.00 13.39 247 ALA A C 1
ATOM 1297 O O . ALA A 1 216 ? 42.650 16.053 63.987 1.00 13.33 247 ALA A O 1
ATOM 1299 N N . GLY A 1 217 ? 42.842 18.273 64.297 1.00 12.87 248 GLY A N 1
ATOM 1300 C CA . GLY A 1 217 ? 41.578 18.350 64.996 1.00 12.15 248 GLY A CA 1
ATOM 1301 C C . GLY A 1 217 ? 41.196 19.773 65.335 1.00 12.50 248 GLY A C 1
ATOM 1302 O O . GLY A 1 217 ? 41.700 20.727 64.737 1.00 12.48 248 GLY A O 1
ATOM 1303 N N . ARG A 1 218 ? 40.304 19.914 66.309 1.00 12.08 249 ARG A N 1
ATOM 1304 C CA . ARG A 1 218 ? 39.835 21.223 66.732 1.00 11.29 249 ARG A CA 1
ATOM 1305 C C . ARG A 1 218 ? 39.680 21.278 68.245 1.00 11.36 249 ARG A C 1
ATOM 1306 O O . ARG A 1 218 ? 39.493 20.249 68.901 1.00 11.57 249 ARG A O 1
ATOM 1314 N N . ILE A 1 219 ? 39.776 22.482 68.797 1.00 10.40 250 ILE A N 1
ATOM 1315 C CA . ILE A 1 219 ? 39.595 22.675 70.225 1.00 9.32 250 ILE A CA 1
ATOM 1316 C C . ILE A 1 219 ? 38.288 23.423 70.413 1.00 10.39 250 ILE A C 1
ATOM 1317 O O . ILE A 1 219 ? 38.090 24.500 69.845 1.00 10.39 250 ILE A O 1
ATOM 1322 N N . TYR A 1 220 ? 37.387 22.836 71.192 1.00 10.55 251 TYR A N 1
ATOM 1323 C CA . TYR A 1 220 ? 36.105 23.462 71.462 1.00 10.88 251 TYR A CA 1
ATOM 1324 C C . TYR A 1 220 ? 36.093 23.947 72.900 1.00 11.21 251 TYR A C 1
ATOM 1325 O O . TYR A 1 220 ? 36.768 23.381 73.763 1.00 12.01 251 TYR A O 1
ATOM 1334 N N . CYS A 1 221 ? 35.332 25.003 73.155 1.00 10.88 252 CYS A N 1
ATOM 1335 C CA . CYS A 1 221 ? 35.235 25.534 74.501 1.00 10.53 252 CYS A CA 1
ATOM 1336 C C . CYS A 1 221 ? 33.809 25.378 75.011 1.00 10.51 252 CYS A C 1
ATOM 1337 O O . CYS A 1 221 ? 32.854 25.820 74.369 1.00 10.24 252 CYS A O 1
ATOM 1340 N N . THR A 1 222 ? 33.673 24.720 76.157 1.00 10.26 253 THR A N 1
ATOM 1341 C CA . THR A 1 222 ? 32.374 24.513 76.780 1.00 10.34 253 THR A CA 1
ATOM 1342 C C . THR A 1 222 ? 32.387 25.349 78.049 1.00 10.05 253 THR A C 1
ATOM 1343 O O . THR A 1 222 ? 33.293 25.226 78.874 1.00 10.55 253 THR A O 1
ATOM 1347 N N . TYR A 1 223 ? 31.377 26.191 78.212 1.00 9.49 254 TYR A N 1
ATOM 1348 C CA . TYR A 1 223 ? 31.338 27.070 79.367 1.00 9.74 254 TYR A CA 1
ATOM 1349 C C . TYR A 1 223 ? 29.964 27.343 79.947 1.00 9.74 254 TYR A C 1
ATOM 1350 O O . TYR A 1 223 ? 28.938 27.215 79.275 1.00 9.38 254 TYR A O 1
ATOM 1359 N N . THR A 1 224 ? 29.970 27.708 81.222 1.00 8.86 255 THR A N 1
ATOM 1360 C CA . THR A 1 224 ? 28.767 28.115 81.923 1.00 9.03 255 THR A CA 1
ATOM 1361 C C . THR A 1 224 ? 29.250 29.459 82.436 1.00 9.59 255 THR A C 1
ATOM 1362 O O . THR A 1 224 ? 30.154 29.532 83.274 1.00 8.97 255 THR A O 1
ATOM 1366 N N . ILE A 1 225 ? 28.668 30.522 81.899 1.00 8.77 256 ILE A N 1
ATOM 1367 C CA . ILE A 1 225 ? 29.073 31.869 82.252 1.00 9.10 256 ILE A CA 1
ATOM 1368 C C . ILE A 1 225 ? 27.924 32.690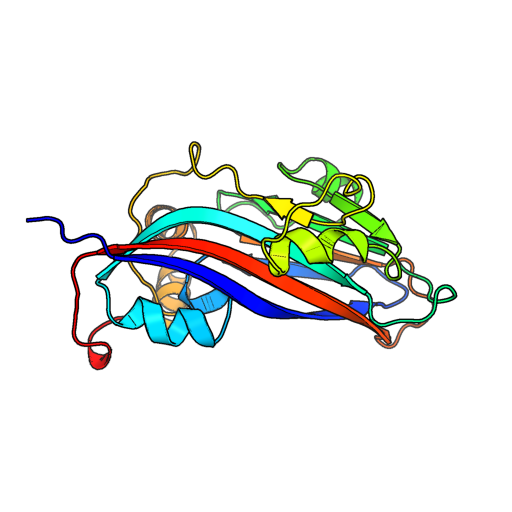 82.824 1.00 9.87 256 ILE A C 1
ATOM 1369 O O . ILE A 1 225 ? 26.782 32.558 82.384 1.00 10.87 256 ILE A O 1
ATOM 1374 N N . GLN A 1 226 ? 28.226 33.520 83.820 1.00 9.61 257 GLN A N 1
ATOM 1375 C CA . GLN A 1 226 ? 27.217 34.393 84.412 1.00 10.91 257 GLN A CA 1
ATOM 1376 C C . GLN A 1 226 ? 27.543 35.788 83.897 1.00 11.15 257 GLN A C 1
ATOM 1377 O O . GLN A 1 226 ? 28.658 36.282 84.086 1.00 12.22 257 GLN A O 1
ATOM 1383 N N . MET A 1 227 ? 26.583 36.420 83.237 1.00 10.51 258 MET A N 1
ATOM 1384 C CA . MET A 1 227 ? 26.801 37.755 82.700 1.00 10.22 258 MET A CA 1
ATOM 1385 C C . MET A 1 227 ? 25.948 38.752 83.472 1.00 10.39 258 MET A C 1
ATOM 1386 O O . MET A 1 227 ? 24.767 38.508 83.717 1.00 11.14 258 MET A O 1
ATOM 1391 N N . ILE A 1 228 ? 26.551 39.868 83.868 1.00 9.83 259 ILE A N 1
ATOM 1392 C CA . ILE A 1 228 ? 25.834 40.873 84.641 1.00 9.20 259 ILE A CA 1
ATOM 1393 C C . ILE A 1 228 ? 26.024 42.306 84.160 1.00 10.11 259 ILE A C 1
ATOM 1394 O O . ILE A 1 228 ? 26.933 42.604 83.383 1.00 10.78 259 ILE A O 1
ATOM 1399 N N . GLU A 1 229 ? 25.151 43.188 84.641 1.00 10.91 260 GLU A N 1
ATOM 1400 C CA . GLU A 1 229 ? 25.212 44.612 84.325 1.00 10.46 260 GLU A CA 1
ATOM 1401 C C . GLU A 1 229 ? 25.226 44.904 82.831 1.00 10.95 260 GLU A C 1
ATOM 1402 O O . GLU A 1 229 ? 26.243 45.316 82.272 1.00 10.62 260 GLU A O 1
ATOM 1408 N N . PRO A 1 230 ? 24.081 44.697 82.164 1.00 11.43 261 PRO A N 1
ATOM 1409 C CA . PRO A 1 230 ? 23.956 44.936 80.725 1.00 11.90 261 PRO A CA 1
ATOM 1410 C C . PRO A 1 230 ? 24.394 46.317 80.258 1.00 11.49 261 PRO A C 1
ATOM 1411 O O . PRO A 1 230 ? 24.401 47.281 81.023 1.00 11.68 261 PRO A O 1
ATOM 1415 N N . THR A 1 231 ? 24.767 46.387 78.986 1.00 11.41 262 THR A N 1
ATOM 1416 C CA . THR A 1 231 ? 25.226 47.622 78.363 1.00 10.47 262 THR A CA 1
ATOM 1417 C C . THR A 1 231 ? 25.013 47.513 76.865 1.00 11.20 262 THR A C 1
ATOM 1418 O O . THR A 1 231 ? 24.956 46.405 76.328 1.00 11.59 262 THR A O 1
ATOM 1422 N N . ALA A 1 232 ? 24.880 48.654 76.194 1.00 10.71 263 ALA A N 1
ATOM 1423 C CA . ALA A 1 232 ? 24.734 48.646 74.746 1.00 11.09 263 ALA A CA 1
ATOM 1424 C C . ALA A 1 232 ? 26.082 48.080 74.299 1.00 12.00 263 ALA A C 1
ATOM 1425 O O . ALA A 1 232 ? 27.131 48.540 74.756 1.00 12.20 263 ALA A O 1
ATOM 1427 N N . SER A 1 233 ? 26.062 47.074 73.434 1.00 12.20 264 SER A N 1
ATOM 1428 C CA . SER A 1 233 ? 27.304 46.450 72.991 1.00 12.68 264 SER A CA 1
ATOM 1429 C C . SER A 1 233 ? 28.299 47.431 72.378 1.00 13.10 264 SER A C 1
ATOM 1430 O O . SER A 1 233 ? 29.511 47.273 72.529 1.00 13.99 264 SER A O 1
ATOM 1433 N N . ALA A 1 234 ? 27.787 48.449 71.699 1.00 12.66 265 ALA A N 1
ATOM 1434 C CA . ALA A 1 234 ? 28.637 49.443 71.055 1.00 12.33 265 ALA A CA 1
ATOM 1435 C C . ALA A 1 234 ? 29.567 50.193 72.013 1.00 12.90 265 ALA A C 1
ATOM 1436 O O . ALA A 1 234 ? 30.604 50.714 71.597 1.00 15.93 265 ALA A O 1
ATOM 1438 N N . LEU A 1 235 ? 29.206 50.248 73.291 1.00 11.62 266 LEU A N 1
ATOM 1439 C CA . LEU A 1 235 ? 30.015 50.965 74.273 1.00 10.50 266 LEU A CA 1
ATOM 1440 C C . LEU A 1 235 ? 31.037 50.087 74.992 1.00 10.85 266 LEU A C 1
ATOM 1441 O O . LEU A 1 235 ? 31.917 50.598 75.689 1.00 10.29 266 LEU A O 1
ATOM 1446 N N . ASN A 1 236 ? 30.929 48.774 74.812 1.00 10.60 267 ASN A N 1
ATOM 1447 C CA . ASN A 1 236 ? 31.808 47.829 75.495 1.00 11.76 267 ASN A CA 1
ATOM 1448 C C . ASN A 1 236 ? 33.209 47.666 74.905 1.00 12.15 267 ASN A C 1
ATOM 1449 O O . ASN A 1 236 ? 33.378 47.057 73.849 1.00 13.62 267 ASN A O 1
ATOM 1454 N N . ASN A 1 237 ? 34.216 48.188 75.599 1.00 11.57 268 ASN A N 1
ATOM 1455 C CA . ASN A 1 237 ? 35.592 48.074 75.125 1.00 12.36 268 ASN A CA 1
ATOM 1456 C C . ASN A 1 237 ? 36.390 47.111 76.001 1.00 13.16 268 ASN A C 1
ATOM 1457 O O . ASN A 1 237 ? 35.953 46.865 77.146 1.00 12.81 268 ASN A O 1
#

Radius of gyration: 17.1 Å; Cα contacts (8 Å, |Δi|>4): 482; chains: 1; bounding box: 42×44×36 Å

Organism: NCBI:txid12558

CATH classification: 2.60.120.20

Solvent-accessible surface area: 9148 Å² total; per-residue (Å²): 127,83,49,83,56,83,30,96,69,21,21,76,19,25,113,17,30,1,18,78,67,62,78,45,56,46,58,32,0,2,0,48,33,1,8,109,111,0,86,43,34,2,15,58,47,43,63,2,2,8,78,46,0,51,2,0,0,29,22,71,23,92,81,103,21,43,12,17,0,11,0,0,1,15,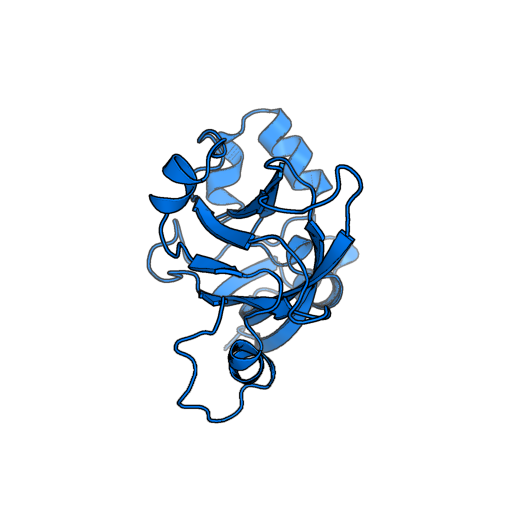71,55,13,48,70,116,47,10,101,38,44,111,89,0,44,119,37,105,20,63,30,62,17,87,0,94,23,2,75,27,0,103,16,49,39,100,63,69,105,57,70,123,35,119,88,17,5,13,4,54,8,35,41,92,156,20,74,86,96,66,2,35,7,30,29,45,75,58,20,57,98,19,37,64,117,67,61,87,70,0,70,62,28,2,5,0,19,0,0,7,0,12,30,88,12,97,35,91,98,65,59,83,0,3,83,1,54,0,21,1,27,0,15,2,19,82,101,38,64,56,95,132,21,96

Foldseek 3Di:
DPFKDKDWAKDFQWFDWFAADKDKDKWFPAQCRRDDVSNVVQLQFFKKFFPKKKKFWAWDDDPPFWKKKKKAKDFQQVDDADDDPVVSCVHDQIFMDGLQWANQVVCVNVVHDHDPCPGHRMGMDPRVPFPDGMATHAHPVVLCVQCVVPSRSCRRHGRIMMMMMMHRGPHNDIDGTTTMMMITIMIGGHGDDSVPRD

Sequence (198 aa):
RGGITVLTHSELSAEIGVTDSIVVSSELVMPYTVGTWLRGVAANWSKYSWLSVRYTYIPSCPSSTAGSIHMGFQYDMADTVPVSVNQLSNLRGYVSGQVWSGSAGLCFINGTRCSDTSTAISTTLDVSKLGKKWYPYKTSADYATAVGVDVNIATPLVPARLVIALLDGSSSTAVAAGRIYCTYTIQMIEPTASALNN

Nearest PDB structures (foldseek):
  4y5z-assembly1_1  TM=9.985E-01  e=2.780E-38  Staphylococcus aureus subsp. aureus NCTC 8325
  1smv-assembly1_A  TM=1.001E+00  e=1.947E-37  Sesbania mosaic virus
  1x33-assembly1_C  TM=9.896E-01  e=7.142E-38  Sesbania mosaic virus
  2vq0-assembly1_C  TM=9.926E-01  e=1.214E-37  Sesbania mosaic virus
  1x35-assembly1_C  TM=9.902E-01  e=1.538E-37  Sesbania mosaic virus

B-factor: mean 15.13, std 10.8, range [5.18, 81.72]

Secondary structure (DSSP, 8-state):
----EEEEEEEEEEEEEE-SS-EEEEEE-SHHHH-HHHHHHHTTEEEEEEEEEEEEEEE-S-TT---EEEEEEE--TTSPPP-SHHHHTTSEEEEEEETT--GGGHHHHH----S--TT--EEE--GGGSS-S-EE---HHHHHHHHHH-GGGGTTT-S-EEEEEEE--S-SS-EEEEEEEEEEEEEEEEE--GGG--